Protein AF-A0A7S1WLP3-F1 (afdb_monomer_lite)

Secondary structure (DSSP, 8-state):
-TT---B-TT-PBPGGGGGGGG--PPPGGGSEE-TTS-EE-HHHHHHHHHHHHHTTSTTHHHHHHT-SSHHHHHHHHHHHHHHHTT-SS--------TTS-HHHHHHHHHHHHHHTT--EEEEE-SSGGGGHHHHHHHHHHHHHTTPPBTTTEEEEE---GGGTT-EEEEEEESSSEEEEEEE-TT-GGGGGG-SEE-

Radius of gyration: 21.66 Å; chains: 1; bounding box: 60×36×49 Å

Organism: Alexandrium catenella (NCBI:txid2925)

Structure (mmCIF, N/CA/C/O backbone):
data_AF-A0A7S1WLP3-F1
#
_entry.id   AF-A0A7S1WLP3-F1
#
loop_
_atom_site.group_PDB
_atom_site.id
_atom_site.type_symbol
_atom_site.label_atom_id
_atom_site.label_alt_id
_atom_site.label_comp_id
_atom_site.label_asym_id
_atom_site.label_entity_id
_atom_site.label_seq_id
_atom_site.pdbx_PDB_ins_code
_atom_site.Cartn_x
_atom_site.Cartn_y
_atom_site.Cartn_z
_atom_site.occupancy
_atom_site.B_iso_or_equiv
_atom_site.auth_seq_id
_atom_site.auth_comp_id
_atom_site.auth_asym_id
_atom_site.auth_atom_id
_atom_site.pdbx_PDB_model_num
ATOM 1 N N . CYS A 1 1 ? 21.720 1.099 -26.084 1.00 77.19 1 CYS A N 1
ATOM 2 C CA . CYS A 1 1 ? 21.465 0.904 -24.642 1.00 77.19 1 CYS A CA 1
ATOM 3 C C . CYS A 1 1 ? 22.816 0.932 -23.928 1.00 77.19 1 CYS A C 1
ATOM 5 O O . CYS A 1 1 ? 23.645 0.116 -24.302 1.00 77.19 1 CYS A O 1
ATOM 7 N N . PRO A 1 2 ? 23.065 1.869 -22.997 1.00 82.12 2 PRO A N 1
ATOM 8 C CA . PRO A 1 2 ? 24.359 2.018 -22.314 1.00 82.12 2 PRO A CA 1
ATOM 9 C C . PRO A 1 2 ? 24.632 0.962 -21.226 1.00 82.12 2 PRO A C 1
ATOM 11 O O . PRO A 1 2 ? 25.748 0.872 -20.737 1.00 82.12 2 PRO A O 1
ATOM 14 N N . ALA A 1 3 ? 23.623 0.172 -20.848 1.00 84.75 3 ALA A N 1
ATOM 15 C CA . ALA A 1 3 ? 23.721 -0.903 -19.859 1.00 84.75 3 ALA A CA 1
ATOM 16 C C . ALA A 1 3 ? 23.585 -2.298 -20.504 1.00 84.75 3 ALA A C 1
ATOM 18 O O . ALA A 1 3 ? 23.058 -3.222 -19.891 1.00 84.75 3 ALA A O 1
ATOM 19 N N . CYS A 1 4 ? 23.967 -2.446 -21.778 1.00 89.06 4 CYS A N 1
ATOM 20 C CA . CYS A 1 4 ? 23.778 -3.684 -22.534 1.00 89.06 4 CYS A CA 1
ATOM 21 C C . CYS A 1 4 ? 25.119 -4.246 -23.014 1.00 89.06 4 CYS A C 1
ATOM 23 O O . CYS A 1 4 ? 25.857 -3.601 -23.760 1.00 89.06 4 CYS A O 1
ATOM 25 N N . LEU A 1 5 ? 25.404 -5.482 -22.619 1.00 91.62 5 LEU A N 1
ATOM 26 C CA . LEU A 1 5 ? 26.625 -6.197 -22.958 1.00 91.62 5 LEU A CA 1
ATOM 27 C C . LEU A 1 5 ? 26.285 -7.372 -23.872 1.00 91.62 5 LEU A C 1
ATOM 29 O O . LEU A 1 5 ? 25.409 -8.171 -23.551 1.00 91.62 5 LEU A O 1
ATOM 33 N N . VAL A 1 6 ? 26.967 -7.460 -25.011 1.00 91.94 6 VAL A N 1
ATOM 34 C CA . VAL A 1 6 ? 26.864 -8.602 -25.922 1.00 91.94 6 VAL A CA 1
ATOM 35 C C . VAL A 1 6 ? 28.079 -9.495 -25.712 1.00 91.94 6 VAL A C 1
ATOM 37 O O . VAL A 1 6 ? 29.215 -9.019 -25.772 1.00 91.94 6 VAL A O 1
ATOM 40 N N . SER A 1 7 ? 27.825 -10.778 -25.473 1.00 92.94 7 SER A N 1
ATOM 41 C CA . SER A 1 7 ? 28.842 -11.791 -25.200 1.00 92.94 7 SER A CA 1
ATOM 42 C C . SER A 1 7 ? 28.611 -13.025 -26.070 1.00 92.94 7 SER A C 1
ATOM 44 O O . SER A 1 7 ? 27.474 -13.262 -26.485 1.00 92.94 7 SER A O 1
ATOM 46 N N . ASP A 1 8 ? 29.668 -13.781 -26.362 1.00 93.62 8 ASP A N 1
ATOM 47 C CA . ASP A 1 8 ? 29.553 -15.115 -26.960 1.00 93.62 8 ASP A CA 1
ATOM 48 C C . ASP A 1 8 ? 29.242 -16.198 -25.903 1.00 93.62 8 ASP A C 1
ATOM 50 O O . ASP A 1 8 ? 28.991 -15.904 -24.731 1.00 93.62 8 ASP A O 1
ATOM 54 N N . ASP A 1 9 ? 29.207 -17.458 -26.334 1.00 95.81 9 ASP A N 1
ATOM 55 C CA . ASP A 1 9 ? 28.949 -18.640 -25.506 1.00 95.81 9 ASP A CA 1
ATOM 56 C C . ASP A 1 9 ? 30.070 -18.957 -24.504 1.00 95.81 9 ASP A C 1
ATOM 58 O O . ASP A 1 9 ? 29.827 -19.635 -23.505 1.00 95.81 9 ASP A O 1
ATOM 62 N N . GLU A 1 10 ? 31.264 -18.407 -24.714 1.00 95.44 10 GLU A N 1
ATOM 63 C CA . GLU A 1 10 ? 32.404 -18.504 -23.801 1.00 95.44 10 GLU A CA 1
ATOM 64 C C . GLU A 1 10 ? 32.512 -17.300 -22.843 1.00 95.44 10 GLU A C 1
ATOM 66 O O . GLU A 1 10 ? 33.471 -17.201 -22.077 1.00 95.44 10 GLU A O 1
ATOM 71 N N . LEU A 1 11 ? 31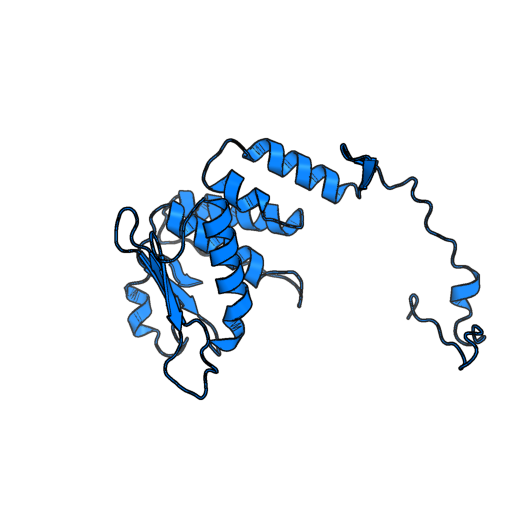.512 -16.406 -22.829 1.00 90.31 11 LEU A N 1
ATOM 72 C CA . LEU A 1 11 ? 31.466 -15.177 -22.023 1.00 90.31 11 LEU A CA 1
ATOM 73 C C . LEU A 1 11 ? 32.525 -14.121 -22.401 1.00 90.31 11 LEU A C 1
ATOM 75 O O . LEU A 1 11 ? 32.837 -13.228 -21.605 1.00 90.31 11 LEU A O 1
ATOM 79 N N . ASN A 1 12 ? 33.050 -14.149 -23.629 1.00 90.12 12 ASN A N 1
ATOM 80 C CA . ASN A 1 12 ? 33.910 -13.082 -24.135 1.00 90.12 12 ASN A CA 1
ATOM 81 C C . ASN A 1 12 ? 33.068 -11.872 -24.557 1.00 90.12 12 ASN A C 1
ATOM 83 O O . ASN A 1 12 ? 32.034 -12.008 -25.215 1.00 90.12 12 ASN A O 1
ATOM 87 N N . ILE A 1 13 ? 33.526 -10.664 -24.217 1.00 89.38 13 ILE A N 1
ATOM 88 C CA . ILE A 1 13 ? 32.823 -9.418 -24.553 1.00 89.38 13 ILE A CA 1
ATOM 89 C C . ILE A 1 13 ? 33.065 -9.069 -26.024 1.00 89.38 13 ILE A C 1
ATOM 91 O O . ILE A 1 13 ? 34.203 -8.831 -26.440 1.00 89.38 13 ILE A O 1
ATOM 95 N N . LEU A 1 14 ? 31.988 -8.960 -26.805 1.00 88.81 14 LEU A N 1
ATOM 96 C CA . LEU A 1 14 ? 32.088 -8.641 -28.226 1.00 88.81 14 LEU A CA 1
ATOM 97 C C . LEU A 1 14 ? 32.287 -7.131 -28.472 1.00 88.81 14 LEU A C 1
ATOM 99 O O . LEU A 1 14 ? 31.734 -6.295 -27.748 1.00 88.81 14 LEU A O 1
ATOM 103 N N . PRO A 1 15 ? 32.998 -6.732 -29.549 1.00 83.50 15 PRO A N 1
ATOM 104 C CA . PRO A 1 15 ? 33.273 -5.323 -29.868 1.00 83.50 15 PRO A CA 1
ATOM 105 C C . PRO A 1 15 ? 32.029 -4.455 -30.122 1.00 83.50 15 PRO A C 1
ATOM 107 O O . PRO A 1 15 ? 32.132 -3.230 -30.132 1.00 83.50 15 PRO A O 1
ATOM 110 N N . LEU A 1 16 ? 30.857 -5.074 -30.305 1.00 87.12 16 LEU A N 1
ATOM 111 C CA . LEU A 1 16 ? 29.560 -4.400 -30.440 1.00 87.12 16 LEU A CA 1
ATOM 112 C C . LEU A 1 16 ? 29.196 -3.585 -29.185 1.00 87.12 16 LEU A C 1
ATOM 114 O O . LEU A 1 16 ? 28.518 -2.563 -29.283 1.00 87.12 16 LEU A O 1
ATOM 118 N N . SER A 1 17 ? 29.703 -3.992 -28.019 1.00 84.56 17 SER A N 1
ATOM 119 C CA . SER A 1 17 ? 29.535 -3.295 -26.742 1.00 84.56 17 SER A CA 1
ATOM 120 C C . SER A 1 17 ? 30.787 -2.493 -26.363 1.00 84.56 17 SER A C 1
ATOM 122 O O . SER A 1 17 ? 31.272 -2.583 -25.242 1.00 84.56 17 SER A O 1
ATOM 124 N N . ALA A 1 18 ? 31.325 -1.679 -27.279 1.00 76.38 18 ALA A N 1
ATOM 125 C CA . ALA A 1 18 ? 32.549 -0.898 -27.039 1.00 76.38 18 ALA A CA 1
ATOM 126 C C . ALA A 1 18 ? 32.493 0.000 -25.781 1.00 76.38 18 ALA A C 1
ATOM 128 O O . ALA A 1 18 ? 33.505 0.153 -25.102 1.00 76.38 18 ALA A O 1
ATOM 129 N N . HIS A 1 19 ? 31.304 0.507 -25.427 1.00 82.00 19 HIS A N 1
ATOM 130 C CA . HIS A 1 19 ? 31.049 1.305 -24.217 1.00 82.00 19 HIS A CA 1
ATOM 131 C C . HIS A 1 19 ? 31.360 0.568 -22.902 1.00 82.00 19 HIS A C 1
ATOM 133 O O . HIS A 1 19 ? 31.621 1.202 -21.887 1.00 82.00 19 HIS A O 1
ATOM 139 N N . VAL A 1 20 ? 31.367 -0.769 -22.911 1.00 82.25 20 VAL A N 1
ATOM 140 C CA . VAL A 1 20 ? 31.648 -1.595 -21.728 1.00 82.25 20 VAL A CA 1
ATOM 141 C C . VAL A 1 20 ? 33.115 -1.512 -21.311 1.00 82.25 20 VAL A C 1
ATOM 143 O O . VAL A 1 20 ? 33.418 -1.631 -20.129 1.00 82.25 20 VAL A O 1
ATOM 146 N N . LYS A 1 21 ? 34.038 -1.269 -22.251 1.00 77.94 21 LYS A N 1
ATOM 147 C CA . LYS A 1 21 ? 35.482 -1.206 -21.956 1.00 77.94 21 LYS A CA 1
ATOM 148 C C . LYS A 1 21 ? 35.861 -0.040 -21.043 1.00 77.94 21 LYS A C 1
ATOM 150 O O . LYS A 1 21 ? 36.917 -0.074 -20.421 1.00 77.94 21 LYS A O 1
ATOM 155 N N . GLU A 1 22 ? 35.017 0.984 -20.988 1.00 82.12 22 GLU A N 1
ATOM 156 C CA . GLU A 1 22 ? 35.212 2.173 -20.159 1.00 82.12 22 GLU A CA 1
ATOM 157 C C . GLU A 1 22 ? 34.474 2.079 -18.816 1.00 82.12 22 GLU A C 1
ATOM 159 O O . GLU A 1 22 ? 34.640 2.960 -17.971 1.00 82.12 22 GLU A O 1
ATOM 164 N N . LEU A 1 23 ? 33.682 1.019 -18.591 1.00 84.00 23 LEU A N 1
ATOM 165 C CA . LEU A 1 23 ? 33.002 0.811 -17.319 1.00 84.00 23 LEU A CA 1
ATOM 166 C C . LEU A 1 23 ? 34.034 0.579 -16.223 1.00 84.00 23 LEU A C 1
ATOM 168 O O . LEU A 1 23 ? 34.863 -0.329 -16.286 1.00 84.00 23 LEU A O 1
ATOM 172 N N . ARG A 1 24 ? 33.949 1.407 -15.190 1.00 81.56 24 ARG A N 1
ATOM 173 C CA . ARG A 1 24 ? 34.680 1.219 -13.945 1.00 81.56 24 ARG A CA 1
ATOM 174 C C . ARG A 1 24 ? 33.693 0.727 -12.894 1.00 81.56 24 ARG A C 1
ATOM 176 O O . ARG A 1 24 ? 32.543 1.177 -12.913 1.00 81.56 24 ARG A O 1
ATOM 183 N N . PRO A 1 25 ? 34.104 -0.192 -12.006 1.00 81.44 25 PRO A N 1
ATOM 184 C CA . PRO A 1 25 ? 33.315 -0.507 -10.826 1.00 81.44 25 PRO A CA 1
ATOM 185 C C . PRO A 1 25 ? 32.952 0.786 -10.097 1.00 81.44 25 PRO A C 1
ATOM 187 O O . PRO A 1 25 ? 33.780 1.690 -9.998 1.00 81.44 25 PRO A O 1
ATOM 190 N N . VAL A 1 26 ? 31.707 0.887 -9.638 1.00 79.00 26 VAL A N 1
ATOM 191 C CA . VAL A 1 26 ? 31.291 2.022 -8.815 1.00 79.00 26 VAL A CA 1
ATOM 192 C C . VAL A 1 26 ? 32.042 1.918 -7.494 1.00 79.00 26 VAL A C 1
ATOM 194 O O . VAL A 1 26 ? 31.958 0.887 -6.823 1.00 79.00 26 VAL A O 1
ATOM 197 N N . ASP A 1 27 ? 32.777 2.967 -7.139 1.00 70.19 27 ASP A N 1
ATOM 198 C CA . ASP A 1 27 ? 33.401 3.064 -5.828 1.00 70.19 27 ASP A CA 1
ATOM 199 C C . ASP A 1 27 ? 32.288 3.127 -4.777 1.00 70.19 27 ASP A C 1
ATOM 201 O O . ASP A 1 27 ? 31.422 4.000 -4.811 1.00 70.19 27 ASP A O 1
ATOM 205 N N . THR A 1 28 ? 32.295 2.206 -3.816 1.00 67.31 28 THR A N 1
ATOM 206 C CA . THR A 1 28 ? 31.286 2.137 -2.744 1.00 67.31 28 THR A CA 1
ATOM 207 C C . THR A 1 28 ? 31.397 3.283 -1.734 1.00 67.31 28 THR A C 1
ATOM 209 O O . THR A 1 28 ? 30.724 3.257 -0.713 1.00 67.31 28 THR A O 1
ATOM 212 N N . HIS A 1 29 ? 32.237 4.286 -1.999 1.00 60.69 29 HIS A N 1
ATOM 213 C CA . HIS A 1 29 ? 32.463 5.442 -1.132 1.00 60.69 29 HIS A CA 1
ATOM 214 C C . HIS A 1 29 ? 31.228 6.341 -0.970 1.00 60.69 29 HIS A C 1
ATOM 216 O O . HIS A 1 29 ? 31.122 7.025 0.044 1.00 60.69 29 HIS A O 1
ATOM 222 N N . ASP A 1 30 ? 30.300 6.319 -1.933 1.00 59.38 30 ASP A N 1
ATOM 223 C CA . ASP A 1 30 ? 29.023 7.046 -1.853 1.00 59.38 30 ASP A CA 1
ATOM 224 C C . ASP A 1 30 ? 27.964 6.307 -1.007 1.00 59.38 30 ASP A C 1
ATOM 226 O O . ASP A 1 30 ? 26.864 6.824 -0.787 1.00 59.38 30 ASP A O 1
ATOM 230 N N . LEU A 1 31 ? 28.270 5.087 -0.550 1.00 68.19 31 LEU A N 1
ATOM 231 C CA . LEU A 1 31 ? 27.442 4.335 0.387 1.00 68.19 31 LEU A CA 1
ATOM 232 C C . LEU A 1 31 ? 27.875 4.686 1.811 1.00 68.19 31 LEU A C 1
ATOM 234 O O . LEU A 1 31 ? 29.060 4.687 2.138 1.00 68.19 31 LEU A O 1
ATOM 238 N N . VAL A 1 32 ? 26.901 4.990 2.658 1.00 70.06 32 VAL A N 1
ATOM 239 C CA . VAL A 1 32 ? 27.120 5.282 4.074 1.00 70.06 32 VAL A CA 1
ATOM 240 C C . VAL A 1 32 ? 27.127 3.953 4.827 1.00 70.06 32 VAL A C 1
ATOM 242 O O . VAL A 1 32 ? 26.298 3.087 4.542 1.00 70.06 32 VAL A O 1
ATOM 245 N N . GLU A 1 33 ? 28.044 3.766 5.776 1.00 68.50 33 GLU A N 1
ATOM 246 C CA . GLU A 1 33 ? 27.959 2.628 6.697 1.00 68.50 33 GLU A CA 1
ATOM 247 C C . GLU A 1 33 ? 26.689 2.777 7.544 1.00 68.50 33 GLU A C 1
ATOM 249 O O . GLU A 1 33 ? 26.539 3.740 8.298 1.00 68.50 33 GLU A O 1
ATOM 254 N N . GLY A 1 34 ? 25.745 1.852 7.367 1.00 63.59 34 GLY A N 1
ATOM 255 C CA . GLY A 1 34 ? 24.567 1.758 8.216 1.00 63.59 34 GLY A CA 1
ATOM 256 C C . GLY A 1 34 ? 24.937 1.350 9.642 1.00 63.59 34 GLY A C 1
ATOM 257 O O . GLY A 1 34 ? 26.024 0.834 9.895 1.00 63.59 34 GLY A O 1
ATOM 258 N N . ASP A 1 35 ? 24.004 1.530 10.576 1.00 66.44 35 ASP A N 1
ATOM 259 C CA . ASP A 1 35 ? 24.157 1.118 11.985 1.00 66.44 35 ASP A CA 1
ATOM 260 C C . ASP A 1 35 ? 24.438 -0.398 12.143 1.00 66.44 35 ASP A C 1
ATOM 262 O O . ASP A 1 35 ? 25.045 -0.850 13.109 1.00 66.44 35 ASP A O 1
ATOM 266 N N . ASP A 1 36 ? 24.052 -1.192 11.141 1.00 69.88 36 ASP A N 1
ATOM 267 C CA . ASP A 1 36 ? 24.291 -2.631 11.004 1.00 69.88 36 ASP A CA 1
ATOM 268 C C . ASP A 1 36 ? 25.612 -2.987 10.288 1.00 69.88 36 ASP A C 1
ATOM 270 O O . ASP A 1 36 ? 25.900 -4.164 10.063 1.00 69.88 36 ASP A O 1
ATOM 274 N N . GLY A 1 37 ? 26.421 -1.990 9.915 1.00 69.00 37 GLY A N 1
ATOM 275 C CA . GLY A 1 37 ? 27.664 -2.156 9.157 1.00 69.00 37 GLY A CA 1
ATOM 276 C C . GLY A 1 37 ? 27.457 -2.510 7.679 1.00 69.00 37 GLY A C 1
ATOM 277 O O . GLY A 1 37 ? 28.431 -2.746 6.963 1.00 69.00 37 GLY A O 1
ATOM 278 N N . ALA A 1 38 ? 26.208 -2.557 7.201 1.00 76.19 38 ALA A N 1
ATOM 279 C CA . ALA A 1 38 ? 25.903 -2.768 5.793 1.00 76.19 38 ALA A CA 1
ATOM 280 C C . ALA A 1 38 ? 25.974 -1.432 5.031 1.00 76.19 38 ALA A C 1
ATOM 282 O O . ALA A 1 38 ? 25.511 -0.407 5.539 1.00 76.19 38 ALA A O 1
ATOM 283 N N . PRO A 1 39 ? 26.526 -1.408 3.806 1.00 78.69 39 PRO A N 1
ATOM 284 C CA . PRO A 1 39 ? 26.565 -0.189 3.013 1.00 78.69 39 PRO A CA 1
ATOM 285 C C . PRO A 1 39 ? 25.146 0.182 2.560 1.00 78.69 39 PRO A C 1
ATOM 287 O O . PRO A 1 39 ? 24.488 -0.590 1.860 1.00 78.69 39 PRO A O 1
ATOM 290 N N . LYS A 1 40 ? 24.687 1.372 2.953 1.00 81.50 40 LYS A N 1
ATOM 291 C CA . LYS A 1 40 ? 23.363 1.917 2.636 1.00 81.50 40 LYS A CA 1
ATOM 292 C C . LYS A 1 40 ? 23.471 3.128 1.724 1.00 81.50 40 LYS A C 1
ATOM 294 O O . LYS A 1 40 ? 24.399 3.932 1.794 1.00 81.50 40 LYS A O 1
ATOM 299 N N . THR A 1 41 ? 22.479 3.292 0.865 1.00 86.88 41 THR A N 1
ATOM 300 C CA . THR A 1 41 ? 22.296 4.519 0.092 1.00 86.88 41 THR A CA 1
ATOM 301 C C . THR A 1 41 ? 21.776 5.641 0.993 1.00 86.88 41 THR A C 1
ATOM 303 O O . THR A 1 41 ? 21.068 5.394 1.968 1.00 86.88 41 THR A O 1
ATOM 306 N N . ALA A 1 42 ? 22.029 6.902 0.629 1.00 87.06 42 ALA A N 1
ATOM 307 C CA . ALA A 1 42 ? 21.507 8.054 1.374 1.00 87.06 42 ALA A CA 1
ATOM 308 C C . ALA A 1 42 ? 19.973 8.016 1.568 1.00 87.06 42 ALA A C 1
ATOM 310 O O . ALA A 1 42 ? 19.460 8.454 2.592 1.00 87.06 42 ALA A O 1
ATOM 311 N N . ARG A 1 43 ? 19.232 7.445 0.606 1.00 89.31 43 ARG A N 1
ATOM 312 C CA . ARG A 1 43 ? 17.770 7.291 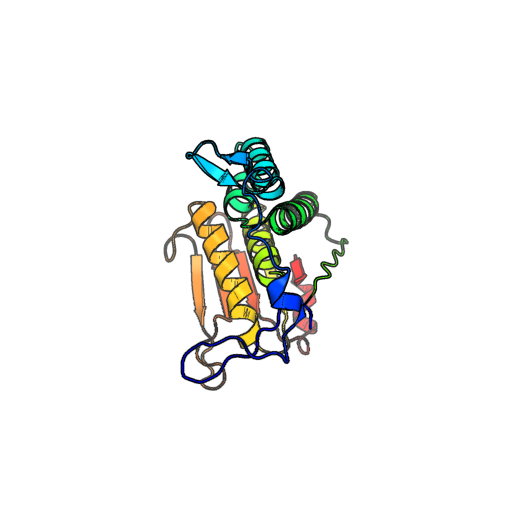0.695 1.00 89.31 43 ARG A CA 1
ATOM 313 C C . ARG A 1 43 ? 17.321 6.223 1.688 1.00 89.31 43 ARG A C 1
ATOM 315 O O . ARG A 1 43 ? 16.212 6.321 2.203 1.00 89.31 43 ARG A O 1
ATOM 322 N N . GLU A 1 44 ? 18.127 5.188 1.901 1.00 90.38 44 GLU A N 1
ATOM 323 C CA . GLU A 1 44 ? 17.849 4.156 2.905 1.00 90.38 44 GLU A CA 1
ATOM 324 C C . GLU A 1 44 ? 18.111 4.696 4.310 1.00 90.38 44 GLU A C 1
ATOM 326 O O . GLU A 1 44 ? 17.292 4.473 5.193 1.00 90.38 44 GLU A O 1
ATOM 331 N N . VAL A 1 45 ? 19.170 5.494 4.484 1.00 90.56 45 VAL A N 1
ATOM 332 C CA . VAL A 1 45 ? 19.423 6.214 5.742 1.00 90.56 45 VAL A CA 1
ATOM 333 C C . VAL A 1 45 ? 18.256 7.152 6.073 1.00 90.56 45 VAL A C 1
ATOM 335 O O . VAL A 1 45 ? 17.700 7.070 7.163 1.00 90.56 45 VAL A O 1
ATOM 338 N N . GLU A 1 46 ? 17.801 7.965 5.111 1.00 93.19 46 GLU A N 1
ATOM 339 C CA . GLU A 1 46 ? 16.640 8.854 5.305 1.00 93.19 46 GLU A CA 1
ATOM 340 C C . GLU A 1 46 ? 15.354 8.069 5.638 1.00 93.19 46 GLU A C 1
ATOM 342 O O . GLU A 1 46 ? 14.517 8.528 6.415 1.00 93.19 46 GLU A O 1
ATOM 347 N N . LEU A 1 47 ? 15.175 6.872 5.066 1.00 94.38 47 LEU A N 1
ATOM 348 C CA . LEU A 1 47 ? 14.041 6.007 5.398 1.00 94.38 47 LEU A CA 1
ATOM 349 C C . LEU A 1 47 ? 14.116 5.507 6.846 1.00 94.38 47 LEU A C 1
ATOM 351 O O . LEU A 1 47 ? 13.092 5.501 7.528 1.00 94.38 47 LEU A O 1
ATOM 355 N N . ASP A 1 48 ? 15.290 5.079 7.304 1.00 93.38 48 ASP A N 1
ATOM 356 C CA . ASP A 1 48 ? 15.481 4.581 8.667 1.00 93.38 48 ASP A CA 1
ATOM 357 C C . ASP A 1 48 ? 15.261 5.698 9.700 1.00 93.38 48 ASP A C 1
ATOM 359 O O . ASP A 1 48 ? 14.546 5.499 10.684 1.00 93.38 48 ASP A O 1
ATOM 363 N N . GLU A 1 49 ? 15.766 6.905 9.432 1.00 93.81 49 GLU A N 1
ATOM 364 C CA . GLU A 1 49 ? 15.505 8.099 10.245 1.00 93.81 49 GLU A CA 1
ATOM 365 C C . GLU A 1 49 ? 14.010 8.441 10.297 1.00 93.81 49 GLU A C 1
ATOM 367 O O . GLU A 1 49 ? 13.459 8.725 11.368 1.00 93.81 49 GLU A O 1
ATOM 372 N N . LEU A 1 50 ? 13.325 8.370 9.150 1.00 94.75 50 LEU A N 1
ATOM 373 C CA . LEU A 1 50 ? 11.888 8.611 9.075 1.00 94.75 50 LEU A CA 1
ATOM 374 C C . LEU A 1 50 ? 11.117 7.581 9.907 1.00 94.75 50 LEU A C 1
ATOM 376 O O . LEU A 1 50 ? 10.243 7.963 10.683 1.00 94.75 50 LEU A O 1
ATOM 380 N N . LYS A 1 51 ? 11.464 6.292 9.790 1.00 94.88 51 LYS A N 1
ATOM 381 C CA . LYS A 1 51 ? 10.861 5.205 10.577 1.00 94.88 51 LYS A CA 1
ATOM 382 C C . LYS A 1 51 ? 11.069 5.406 12.074 1.00 94.88 51 LYS A C 1
ATOM 384 O O . LYS A 1 51 ? 10.114 5.253 12.829 1.00 94.88 51 LYS A O 1
ATOM 389 N N . ALA A 1 52 ? 12.278 5.778 12.493 1.00 94.50 52 ALA A N 1
ATOM 390 C CA . ALA A 1 52 ? 12.587 6.057 13.892 1.00 94.50 52 ALA A CA 1
ATOM 391 C C . ALA A 1 52 ? 11.771 7.241 14.427 1.00 94.50 52 ALA A C 1
ATOM 393 O O . ALA A 1 52 ? 11.242 7.178 15.533 1.00 94.50 52 ALA A O 1
ATOM 394 N N . THR A 1 53 ? 11.598 8.286 13.616 1.00 95.25 53 THR A N 1
ATOM 395 C CA . THR A 1 53 ? 10.838 9.485 13.998 1.00 95.25 53 THR A CA 1
ATOM 396 C C . THR A 1 53 ? 9.362 9.179 14.269 1.00 95.25 53 THR A C 1
ATOM 398 O O . THR A 1 53 ? 8.772 9.760 15.178 1.00 95.25 53 THR A O 1
ATOM 401 N N . VAL A 1 54 ? 8.748 8.273 13.499 1.00 94.38 54 VAL A N 1
ATOM 402 C CA . VAL A 1 54 ? 7.311 7.956 13.622 1.00 94.38 54 VAL A CA 1
ATOM 403 C C . VAL A 1 54 ? 7.013 6.712 14.464 1.00 94.38 54 VAL A C 1
ATOM 405 O O . VAL A 1 54 ? 5.841 6.396 14.660 1.00 94.38 54 VAL A O 1
ATOM 408 N N . ALA A 1 55 ? 8.035 6.012 14.968 1.00 93.12 55 ALA A N 1
ATOM 409 C CA . ALA A 1 55 ? 7.905 4.704 15.619 1.00 93.12 55 ALA A CA 1
ATOM 410 C C . ALA A 1 55 ? 6.893 4.691 16.780 1.00 93.12 55 ALA A C 1
ATOM 412 O O . ALA A 1 55 ? 6.070 3.777 16.883 1.00 93.12 55 ALA A O 1
ATOM 413 N N . ASP A 1 56 ? 6.908 5.738 17.607 1.00 92.38 56 ASP A N 1
ATOM 414 C CA . ASP A 1 56 ? 6.051 5.843 18.794 1.00 92.38 56 ASP A CA 1
ATOM 415 C C . ASP A 1 56 ? 4.623 6.320 18.481 1.00 92.38 56 ASP A C 1
ATOM 417 O O . ASP A 1 56 ? 3.739 6.268 19.338 1.00 92.38 56 ASP A O 1
ATOM 421 N N . THR A 1 57 ? 4.361 6.784 17.256 1.00 92.56 57 THR A N 1
ATOM 422 C CA . THR A 1 57 ? 3.040 7.296 16.873 1.00 92.56 57 THR A CA 1
ATOM 423 C C . THR A 1 57 ? 2.232 6.181 16.231 1.00 92.56 57 THR A C 1
ATOM 425 O O . THR A 1 57 ? 2.524 5.758 15.122 1.00 92.56 57 THR A O 1
ATOM 428 N N . GLN A 1 58 ? 1.190 5.691 16.895 1.00 90.19 58 GLN A N 1
ATOM 429 C CA . GLN A 1 58 ? 0.339 4.625 16.355 1.00 90.19 58 GLN A CA 1
ATOM 430 C C . GLN A 1 58 ? -0.946 5.193 15.731 1.00 90.19 58 GLN A C 1
ATOM 432 O O . GLN A 1 58 ? -1.481 6.172 16.254 1.00 90.19 58 GLN A O 1
ATOM 437 N N . PRO A 1 59 ? -1.466 4.605 14.634 1.00 91.31 59 PRO A N 1
ATOM 438 C CA . PRO A 1 59 ? -0.994 3.399 13.931 1.00 91.31 59 PRO A CA 1
ATOM 439 C C . PRO A 1 59 ? 0.125 3.644 12.894 1.00 91.31 59 PRO A C 1
ATOM 441 O O . PRO A 1 59 ? 0.642 2.693 12.308 1.00 91.31 59 PRO A O 1
ATOM 444 N N . ILE A 1 60 ? 0.491 4.905 12.630 1.00 94.06 60 ILE A N 1
ATOM 445 C CA . ILE A 1 60 ? 1.385 5.274 11.519 1.00 94.06 60 ILE A CA 1
ATOM 446 C C . ILE A 1 60 ? 2.780 4.639 11.625 1.00 94.06 60 ILE A C 1
ATOM 448 O O . ILE A 1 60 ? 3.302 4.166 10.621 1.00 94.06 60 ILE A O 1
ATOM 452 N N . GLY A 1 61 ? 3.346 4.540 12.826 1.00 94.31 61 GLY A N 1
ATOM 453 C CA . GLY A 1 61 ? 4.652 3.947 13.101 1.00 94.31 61 GLY A CA 1
ATOM 454 C C . GLY A 1 61 ? 4.716 2.476 12.715 1.00 94.31 61 GLY A C 1
ATOM 455 O O . GLY A 1 61 ? 5.600 2.075 11.955 1.00 94.31 61 GLY A O 1
ATOM 456 N N . SER A 1 62 ? 3.726 1.684 13.141 1.00 95.44 62 SER A N 1
ATOM 457 C CA . SER A 1 62 ? 3.622 0.276 12.747 1.00 95.44 62 SER A CA 1
ATOM 458 C C . SER A 1 62 ? 3.499 0.119 11.234 1.00 95.44 62 SER A C 1
ATOM 460 O O . SER A 1 62 ? 4.210 -0.687 10.638 1.00 95.44 62 SER A O 1
ATOM 462 N N . ILE A 1 63 ? 2.667 0.927 10.577 1.00 95.69 63 ILE A N 1
ATOM 463 C CA . ILE A 1 63 ? 2.446 0.816 9.131 1.00 95.69 63 ILE A CA 1
ATOM 464 C C . ILE A 1 63 ? 3.679 1.265 8.322 1.00 95.69 63 ILE A C 1
ATOM 466 O O . ILE A 1 63 ? 4.082 0.587 7.374 1.00 95.69 63 ILE A O 1
ATOM 470 N N . VAL A 1 64 ? 4.317 2.379 8.696 1.00 95.81 64 VAL A N 1
ATOM 471 C CA . VAL A 1 64 ? 5.509 2.915 8.014 1.00 95.81 64 VAL A CA 1
ATOM 472 C C . VAL A 1 64 ? 6.725 2.008 8.212 1.00 95.81 64 VAL A C 1
ATOM 474 O O . VAL A 1 64 ? 7.560 1.911 7.310 1.00 95.81 64 VAL A O 1
ATOM 477 N N . SER A 1 65 ? 6.804 1.265 9.321 1.00 95.06 65 SER A N 1
ATOM 478 C CA . SER A 1 65 ? 7.882 0.291 9.546 1.00 95.06 65 SER A CA 1
ATOM 479 C C . SER A 1 65 ? 7.983 -0.762 8.425 1.00 95.06 65 SER A C 1
ATOM 481 O O . SER A 1 65 ? 9.092 -1.159 8.050 1.00 95.06 65 SER A O 1
ATOM 483 N N . VAL A 1 66 ? 6.848 -1.127 7.810 1.00 95.56 66 VAL A N 1
ATOM 484 C CA . VAL A 1 66 ? 6.738 -2.111 6.715 1.00 95.56 66 VAL A CA 1
ATOM 485 C C . VAL A 1 66 ? 7.199 -1.546 5.365 1.00 95.56 66 VAL A C 1
ATOM 487 O O . VAL A 1 66 ? 7.513 -2.306 4.443 1.00 95.56 66 VAL A O 1
ATOM 490 N N . ALA A 1 67 ? 7.263 -0.219 5.213 1.00 95.06 67 ALA A N 1
ATOM 491 C CA . ALA A 1 67 ? 7.659 0.409 3.958 1.00 95.06 67 ALA A CA 1
ATOM 492 C C . ALA A 1 67 ? 9.109 0.056 3.585 1.00 95.06 67 ALA A C 1
ATOM 494 O O . ALA A 1 67 ? 10.019 0.087 4.417 1.00 95.06 67 ALA A O 1
ATOM 495 N N . ARG A 1 68 ? 9.334 -0.273 2.307 1.00 93.06 68 ARG A N 1
ATOM 496 C CA . ARG A 1 68 ? 10.657 -0.664 1.786 1.00 93.06 68 ARG A CA 1
ATOM 497 C C . ARG A 1 68 ? 11.452 0.493 1.208 1.00 93.06 68 ARG A C 1
ATOM 499 O O . ARG A 1 68 ? 12.667 0.404 1.115 1.00 93.06 68 ARG A O 1
ATOM 506 N N . THR A 1 69 ? 10.774 1.543 0.763 1.00 93.88 69 THR A N 1
ATOM 507 C CA . THR A 1 69 ? 11.415 2.715 0.165 1.00 93.88 69 THR A CA 1
ATOM 508 C C . THR A 1 69 ? 10.897 3.983 0.816 1.00 93.88 69 THR A C 1
ATOM 510 O O . THR A 1 69 ? 9.755 4.042 1.277 1.00 93.88 69 THR A O 1
ATOM 513 N N . LEU A 1 70 ? 11.731 5.018 0.793 1.00 94.62 70 LEU A N 1
ATOM 514 C CA . LEU A 1 70 ? 11.375 6.355 1.252 1.00 94.62 70 LEU A CA 1
ATOM 515 C C . LEU A 1 70 ? 10.115 6.896 0.560 1.00 94.62 70 LEU A C 1
ATOM 517 O O . LEU A 1 70 ? 9.229 7.429 1.221 1.00 94.62 70 LEU A O 1
ATOM 521 N N . ASP A 1 71 ? 9.999 6.708 -0.757 1.00 94.56 71 ASP A N 1
ATOM 522 C CA . ASP A 1 71 ? 8.834 7.159 -1.528 1.00 94.56 71 ASP A CA 1
ATOM 523 C C . ASP A 1 71 ? 7.549 6.444 -1.083 1.00 94.56 71 ASP A C 1
ATOM 525 O O . ASP A 1 71 ? 6.494 7.070 -0.974 1.00 94.56 71 ASP A O 1
ATOM 529 N N . GLN A 1 72 ? 7.630 5.139 -0.790 1.00 95.31 72 GLN A N 1
ATOM 530 C CA . GLN A 1 72 ? 6.495 4.385 -0.261 1.00 95.31 72 GLN A CA 1
ATOM 531 C C . GLN A 1 72 ? 6.108 4.888 1.132 1.00 95.31 72 GLN A C 1
ATOM 533 O O . GLN A 1 72 ? 4.925 5.106 1.372 1.00 95.31 72 GLN A O 1
ATOM 538 N N . ALA A 1 73 ? 7.084 5.093 2.023 1.00 96.00 73 ALA A N 1
ATOM 539 C CA . ALA A 1 73 ? 6.843 5.606 3.370 1.00 96.00 73 ALA A CA 1
ATOM 540 C C . ALA A 1 73 ? 6.146 6.972 3.325 1.00 96.00 73 ALA A C 1
ATOM 542 O O . ALA A 1 73 ? 5.079 7.129 3.910 1.00 96.00 73 ALA A O 1
ATOM 543 N N . LYS A 1 74 ? 6.677 7.918 2.541 1.00 95.44 74 LYS A N 1
ATOM 544 C CA . LYS A 1 74 ? 6.088 9.255 2.362 1.00 95.44 74 LYS A CA 1
ATOM 545 C C . LYS A 1 74 ? 4.666 9.186 1.797 1.00 95.44 74 LYS A C 1
ATOM 547 O O . LYS A 1 74 ? 3.774 9.845 2.322 1.00 95.44 74 LYS A O 1
ATOM 552 N N . ALA A 1 75 ? 4.431 8.359 0.775 1.00 96.25 75 ALA A N 1
ATOM 553 C CA . ALA A 1 75 ? 3.097 8.191 0.196 1.00 96.25 75 ALA A CA 1
ATOM 554 C C . ALA A 1 75 ? 2.091 7.613 1.204 1.00 96.25 75 ALA A C 1
ATOM 556 O O . ALA A 1 75 ? 0.968 8.101 1.304 1.00 96.25 75 ALA A O 1
ATOM 557 N N . VAL A 1 76 ? 2.498 6.590 1.960 1.00 96.25 76 VAL A N 1
ATOM 558 C CA . VAL A 1 76 ? 1.668 5.986 3.008 1.00 96.25 76 VAL A CA 1
ATOM 559 C C . VAL A 1 76 ? 1.361 7.004 4.100 1.00 96.25 76 VAL A C 1
ATOM 561 O O . VAL A 1 76 ? 0.196 7.141 4.448 1.00 96.25 76 VAL A O 1
ATOM 564 N N . MET A 1 77 ? 2.348 7.767 4.579 1.00 95.19 77 MET A N 1
ATOM 565 C CA . MET A 1 77 ? 2.121 8.826 5.568 1.00 95.19 77 MET A CA 1
ATOM 566 C C . MET A 1 77 ? 1.078 9.835 5.084 1.00 95.19 77 MET A C 1
ATOM 568 O O . MET A 1 77 ? 0.108 10.073 5.789 1.00 95.19 77 MET A O 1
ATOM 572 N N . SER A 1 78 ? 1.192 10.326 3.843 1.00 95.31 78 SER A N 1
ATOM 573 C CA . SER A 1 78 ? 0.200 11.257 3.286 1.00 95.31 78 SER A CA 1
ATOM 574 C C . SER A 1 78 ? -1.217 10.676 3.249 1.00 95.31 78 SER A C 1
ATOM 576 O O . SER A 1 78 ? -2.177 11.395 3.514 1.00 95.31 78 SER A O 1
ATOM 578 N N . PHE A 1 79 ? -1.371 9.388 2.922 1.00 95.25 79 PHE A N 1
ATOM 579 C CA . PHE A 1 79 ? -2.681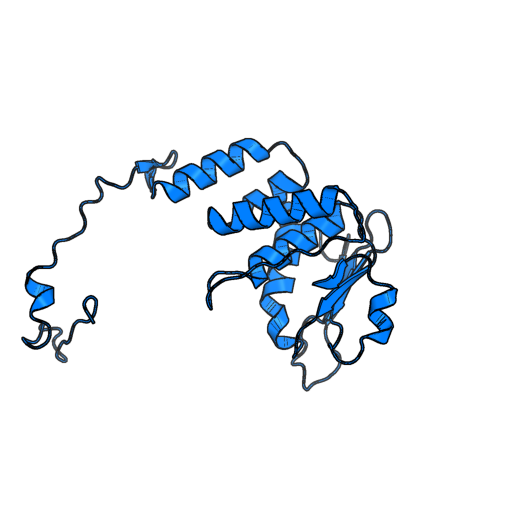 8.736 2.988 1.00 95.25 79 PHE A CA 1
ATOM 580 C C . PHE A 1 79 ? -3.187 8.611 4.421 1.00 95.25 79 PHE A C 1
ATOM 582 O O . PHE A 1 79 ? -4.362 8.861 4.671 1.00 95.25 79 PHE A O 1
ATOM 589 N N . VAL A 1 80 ? -2.319 8.214 5.351 1.00 94.44 80 VAL A N 1
ATOM 590 C CA . VAL A 1 80 ? -2.675 8.046 6.761 1.00 94.44 80 VAL A CA 1
ATOM 591 C C . VAL A 1 80 ? -3.101 9.372 7.385 1.00 94.44 80 VAL A C 1
ATOM 593 O O . VAL A 1 80 ? -4.108 9.400 8.088 1.00 94.44 80 VAL A O 1
ATOM 596 N N . ASP A 1 81 ? -2.410 10.463 7.067 1.00 93.12 81 ASP A N 1
ATOM 597 C CA . ASP A 1 81 ? -2.767 11.804 7.526 1.00 93.12 81 ASP A CA 1
ATOM 598 C C . ASP A 1 81 ? -4.179 12.178 7.051 1.00 93.12 81 ASP A C 1
ATOM 600 O O . ASP A 1 81 ? -5.036 12.506 7.870 1.00 93.12 81 ASP A O 1
ATOM 604 N N . ALA A 1 82 ? -4.479 12.001 5.761 1.00 93.25 82 ALA A N 1
ATOM 605 C CA . ALA A 1 82 ? -5.813 12.263 5.214 1.00 93.25 82 ALA A CA 1
ATOM 606 C C . ALA A 1 82 ? -6.908 11.359 5.812 1.00 93.25 82 ALA A C 1
ATOM 608 O O . ALA A 1 82 ? -8.016 11.809 6.098 1.00 93.25 82 ALA A O 1
ATOM 609 N N . ILE A 1 83 ? -6.603 10.079 6.043 1.00 93.62 83 ILE A N 1
ATOM 610 C CA . ILE A 1 83 ? -7.507 9.130 6.713 1.00 93.62 83 ILE A CA 1
ATOM 611 C C . ILE A 1 83 ? -7.785 9.583 8.155 1.00 93.62 83 ILE A C 1
ATOM 613 O O . ILE A 1 83 ? -8.912 9.473 8.641 1.00 93.62 83 ILE A O 1
ATOM 617 N N . SER A 1 84 ? -6.774 10.111 8.848 1.00 91.62 84 SER A N 1
ATOM 618 C CA . SER A 1 84 ? -6.895 10.552 10.239 1.00 91.62 84 SER A CA 1
ATOM 619 C C . SER A 1 84 ? -7.809 11.771 10.404 1.00 91.62 84 SER A C 1
ATOM 621 O O . SER A 1 84 ? -8.471 11.900 11.435 1.00 91.62 84 SER A O 1
ATOM 623 N N . GLU A 1 85 ? -7.920 12.616 9.372 1.00 89.12 85 GLU A N 1
ATOM 624 C CA . GLU A 1 85 ? -8.818 13.778 9.352 1.00 89.12 85 GLU A CA 1
ATOM 625 C C . GLU A 1 85 ? -10.306 13.382 9.322 1.00 89.12 85 GLU A C 1
ATOM 627 O O . GLU A 1 85 ? -11.164 14.197 9.664 1.00 89.12 85 GLU A O 1
ATOM 632 N N . LYS A 1 86 ? -10.632 12.138 8.930 1.00 80.75 86 LYS A N 1
ATOM 633 C CA . LYS A 1 86 ? -12.007 11.615 8.797 1.00 80.75 86 LYS A CA 1
ATOM 634 C C . LYS A 1 86 ? -12.935 12.491 7.945 1.00 80.75 86 LYS A C 1
ATOM 636 O O . LYS A 1 86 ? -14.153 12.506 8.136 1.00 80.75 86 LYS A O 1
ATOM 641 N N . SER A 1 87 ? -12.372 13.206 6.973 1.00 82.94 87 SER A N 1
ATOM 642 C CA . SER A 1 87 ? -13.144 13.976 6.002 1.00 82.94 87 SER A CA 1
ATOM 643 C C . SER A 1 87 ? -13.702 13.055 4.915 1.00 82.94 87 SER A C 1
ATOM 645 O O . SER A 1 87 ? -12.952 12.427 4.174 1.00 82.94 87 SER A O 1
ATOM 647 N N . LEU A 1 88 ? -15.030 12.991 4.787 1.00 71.69 88 LEU A N 1
ATOM 648 C CA . LEU A 1 88 ? -15.707 12.164 3.772 1.00 71.69 88 LEU A CA 1
ATOM 649 C C . LEU A 1 88 ? -15.640 12.757 2.350 1.00 71.69 88 LEU A C 1
ATOM 651 O O . LEU A 1 88 ? -15.994 12.086 1.387 1.00 71.69 88 LEU A O 1
ATOM 655 N N . ASN A 1 89 ? -15.180 14.005 2.206 1.00 82.31 89 ASN A N 1
ATOM 656 C CA . ASN A 1 89 ? -15.124 14.731 0.933 1.00 82.31 89 ASN A CA 1
ATOM 657 C C . ASN A 1 89 ? -13.678 15.041 0.524 1.00 82.31 89 ASN A C 1
ATOM 659 O O . ASN A 1 89 ? -13.339 16.186 0.220 1.00 82.31 89 ASN A O 1
ATOM 663 N N . GLN A 1 90 ? -12.814 14.029 0.531 1.00 88.62 90 GLN A N 1
ATOM 664 C CA . GLN A 1 90 ? -11.421 14.166 0.117 1.00 88.62 90 GLN A CA 1
ATOM 665 C C . GLN A 1 90 ? -11.081 13.145 -0.967 1.00 88.62 90 GLN A C 1
ATOM 667 O O . GLN A 1 90 ? -11.507 11.995 -0.928 1.00 88.62 90 GLN A O 1
ATOM 672 N N . THR A 1 91 ? -10.313 13.572 -1.968 1.00 91.94 91 THR A N 1
ATOM 673 C CA . THR A 1 91 ? -9.829 12.699 -3.040 1.00 91.94 91 THR A CA 1
ATOM 674 C C . THR A 1 91 ? -8.320 12.800 -3.112 1.00 91.94 91 THR A C 1
ATOM 676 O O . THR A 1 91 ? -7.766 13.891 -3.242 1.00 91.94 91 THR A O 1
ATOM 679 N N . MET A 1 92 ? -7.658 11.651 -3.055 1.00 92.62 92 MET A N 1
ATOM 680 C CA . MET A 1 92 ? -6.214 11.544 -3.202 1.00 92.62 92 MET A CA 1
ATOM 681 C C . MET A 1 92 ? -5.882 10.739 -4.450 1.00 92.62 92 MET A C 1
ATOM 683 O O . MET A 1 92 ? -6.485 9.701 -4.710 1.00 92.62 92 MET A O 1
ATOM 687 N N . ALA A 1 93 ? -4.901 11.206 -5.216 1.00 94.44 93 ALA A N 1
ATOM 688 C CA . ALA A 1 93 ? -4.448 10.536 -6.426 1.00 94.44 93 ALA A CA 1
ATOM 689 C C . ALA A 1 93 ? -2.965 10.179 -6.302 1.00 94.44 93 ALA A C 1
ATOM 691 O O . ALA A 1 93 ? -2.112 11.061 -6.232 1.00 94.44 93 ALA A O 1
ATOM 692 N N . LEU A 1 94 ? -2.652 8.879 -6.317 1.00 94.12 94 LEU A N 1
ATOM 693 C CA . LEU A 1 94 ? -1.276 8.385 -6.364 1.00 94.12 94 LEU A CA 1
ATOM 694 C C . LEU A 1 94 ? -0.909 7.960 -7.787 1.00 94.12 94 LEU A C 1
ATOM 696 O O . LEU A 1 94 ? -1.352 6.923 -8.291 1.00 94.12 94 LEU A O 1
ATOM 700 N N . THR A 1 95 ? -0.050 8.750 -8.425 1.00 93.38 95 THR A N 1
ATOM 701 C CA . THR A 1 95 ? 0.489 8.458 -9.756 1.00 93.38 95 THR A CA 1
ATOM 702 C C . THR A 1 95 ? 1.894 7.880 -9.656 1.00 93.38 95 THR A C 1
ATOM 704 O O . THR A 1 95 ? 2.774 8.484 -9.050 1.00 93.38 95 THR A O 1
ATOM 707 N N . ALA A 1 96 ? 2.128 6.732 -10.288 1.00 92.12 96 ALA A N 1
ATOM 708 C CA . ALA A 1 96 ? 3.444 6.109 -10.344 1.00 92.12 96 ALA A CA 1
ATOM 709 C C . ALA A 1 96 ? 3.614 5.294 -11.633 1.00 92.12 96 ALA A C 1
ATOM 711 O O . ALA A 1 96 ? 2.637 4.827 -12.223 1.00 92.12 96 ALA A O 1
ATOM 712 N N . GLY A 1 97 ? 4.865 5.091 -12.053 1.00 92.44 97 GLY A N 1
ATOM 713 C CA . GLY A 1 97 ? 5.194 4.188 -13.157 1.00 92.44 97 GLY A CA 1
ATOM 714 C C . GLY A 1 97 ? 4.881 2.719 -12.836 1.00 92.44 97 GLY A C 1
ATOM 715 O O . GLY A 1 97 ? 4.713 2.332 -11.676 1.00 92.44 97 GLY A O 1
ATOM 716 N N . ARG A 1 98 ? 4.834 1.873 -13.873 1.00 90.06 98 ARG A N 1
ATOM 717 C CA . ARG A 1 98 ? 4.629 0.421 -13.715 1.00 90.06 98 ARG A CA 1
ATOM 718 C C . ARG A 1 98 ? 5.699 -0.176 -12.790 1.00 90.06 98 ARG A C 1
ATOM 720 O O . ARG A 1 98 ? 6.871 0.169 -12.901 1.00 90.06 98 ARG A O 1
ATOM 727 N N . GLY A 1 99 ? 5.285 -1.062 -11.882 1.00 88.19 99 GLY A N 1
ATOM 728 C CA . GLY A 1 99 ? 6.194 -1.781 -10.977 1.00 88.19 99 GLY A CA 1
ATOM 729 C C . GLY A 1 99 ? 6.759 -0.965 -9.807 1.00 88.19 99 GLY A C 1
ATOM 730 O O . GLY A 1 99 ? 7.614 -1.464 -9.089 1.00 88.19 99 GLY A O 1
ATOM 731 N N . ARG A 1 100 ? 6.291 0.270 -9.571 1.00 91.75 100 ARG A N 1
ATOM 732 C CA . ARG A 1 100 ? 6.797 1.144 -8.491 1.00 91.75 100 ARG A CA 1
ATOM 733 C C . ARG A 1 100 ? 6.139 0.933 -7.116 1.00 91.75 100 ARG A C 1
ATOM 735 O O . ARG A 1 100 ? 6.404 1.703 -6.205 1.00 91.75 100 ARG A O 1
ATOM 742 N N . GLY A 1 101 ? 5.283 -0.080 -6.955 1.00 91.88 101 GLY A N 1
ATOM 743 C CA . GLY A 1 101 ? 4.702 -0.434 -5.649 1.00 91.88 101 GLY A CA 1
ATOM 744 C C . GLY A 1 101 ? 3.421 0.313 -5.247 1.00 91.88 101 GLY A C 1
ATOM 745 O O . GLY A 1 101 ? 3.093 0.346 -4.066 1.00 91.88 101 GLY A O 1
ATOM 746 N N . LYS A 1 102 ? 2.658 0.875 -6.199 1.00 94.81 102 LYS A N 1
ATOM 747 C CA . LYS A 1 102 ? 1.388 1.582 -5.916 1.00 94.81 102 LYS A CA 1
ATOM 748 C C . LYS A 1 102 ? 0.401 0.737 -5.097 1.00 94.81 102 LYS A C 1
ATOM 750 O O . LYS A 1 102 ? -0.090 1.195 -4.074 1.00 94.81 102 LYS A O 1
ATOM 755 N N . SER A 1 103 ? 0.146 -0.502 -5.522 1.00 95.00 103 SER A N 1
ATOM 756 C CA . SER A 1 103 ? -0.776 -1.419 -4.834 1.00 95.00 103 SER A CA 1
ATOM 757 C C . SER A 1 103 ? -0.333 -1.737 -3.405 1.00 95.00 103 SER A C 1
ATOM 759 O O . SER A 1 103 ? -1.166 -1.842 -2.515 1.00 95.00 103 SER A O 1
ATOM 761 N N . ALA A 1 104 ? 0.980 -1.828 -3.178 1.00 95.88 104 ALA A N 1
ATOM 762 C CA . ALA A 1 104 ? 1.546 -2.068 -1.858 1.00 95.88 104 ALA A CA 1
ATOM 763 C C . ALA A 1 104 ? 1.333 -0.872 -0.914 1.00 95.88 104 ALA A C 1
ATOM 765 O O . ALA A 1 104 ? 0.940 -1.055 0.232 1.00 95.88 104 ALA A O 1
ATOM 766 N N . ALA A 1 105 ? 1.556 0.355 -1.399 1.00 96.38 105 ALA A N 1
ATOM 767 C CA . ALA A 1 105 ? 1.286 1.570 -0.626 1.00 96.38 105 ALA A CA 1
ATOM 768 C C . ALA A 1 105 ? -0.208 1.713 -0.282 1.00 96.38 105 ALA A C 1
ATOM 770 O O . ALA A 1 105 ? -0.548 2.016 0.858 1.00 96.38 105 ALA A O 1
ATOM 771 N N . LEU A 1 106 ? -1.095 1.436 -1.245 1.00 96.19 106 LEU A N 1
ATOM 772 C CA . LEU A 1 106 ? -2.544 1.464 -1.025 1.00 96.19 106 LEU A CA 1
ATOM 773 C C . LEU A 1 106 ? -2.999 0.398 -0.018 1.00 96.19 106 LEU A C 1
ATOM 775 O O . LEU A 1 106 ? -3.815 0.699 0.845 1.00 96.19 106 LEU A O 1
ATOM 779 N N . GLY A 1 107 ? -2.445 -0.817 -0.075 1.00 97.00 107 GLY A N 1
ATOM 780 C CA . GLY A 1 107 ? -2.755 -1.872 0.896 1.00 97.00 107 GLY A CA 1
ATOM 781 C C . GLY A 1 107 ? -2.396 -1.480 2.334 1.00 97.00 107 GLY A C 1
ATOM 782 O O . GLY A 1 107 ? -3.216 -1.628 3.238 1.00 97.00 107 GLY A O 1
ATOM 783 N N . LEU A 1 108 ? -1.213 -0.888 2.535 1.00 97.31 108 LEU A N 1
ATOM 784 C CA . LEU A 1 108 ? -0.793 -0.359 3.840 1.00 97.31 108 LEU A CA 1
ATOM 785 C C . LEU A 1 108 ? -1.700 0.784 4.326 1.00 97.31 108 LEU A C 1
ATOM 787 O O . LEU A 1 108 ? -2.055 0.835 5.504 1.00 97.31 108 LEU A O 1
ATOM 791 N N . ALA A 1 109 ? -2.115 1.677 3.424 1.00 96.56 109 ALA A N 1
ATOM 792 C CA . ALA A 1 109 ? -3.048 2.752 3.752 1.00 96.56 109 ALA A CA 1
ATOM 793 C C . ALA A 1 109 ? -4.427 2.215 4.182 1.00 96.56 109 ALA A C 1
ATOM 795 O O . ALA A 1 109 ? -4.986 2.691 5.167 1.00 96.56 109 ALA A O 1
ATOM 796 N N . ILE A 1 110 ? -4.948 1.183 3.506 1.00 96.88 110 ILE A N 1
ATOM 797 C CA . ILE A 1 110 ? -6.212 0.526 3.878 1.00 96.88 110 ILE A CA 1
ATOM 798 C C . ILE A 1 110 ? -6.111 -0.127 5.263 1.00 96.88 110 ILE A C 1
ATOM 800 O O . ILE A 1 110 ? -7.033 0.008 6.067 1.00 96.88 110 ILE A O 1
ATOM 804 N N . ALA A 1 111 ? -4.994 -0.790 5.580 1.00 96.69 111 ALA A N 1
ATOM 805 C CA . ALA A 1 111 ? -4.781 -1.348 6.918 1.00 96.69 111 ALA A CA 1
ATOM 806 C C . ALA A 1 111 ? -4.815 -0.256 8.004 1.00 96.69 111 ALA A C 1
ATOM 808 O O . ALA A 1 111 ? -5.433 -0.440 9.052 1.00 96.69 111 ALA A O 1
ATOM 809 N N . SER A 1 112 ? -4.228 0.912 7.724 1.00 95.50 112 SER A N 1
ATOM 810 C CA . SER A 1 112 ? -4.325 2.074 8.612 1.00 95.50 112 SER A CA 1
ATOM 811 C C . SER A 1 112 ? -5.764 2.588 8.743 1.00 95.50 112 SER A C 1
ATOM 813 O O . SER A 1 112 ? -6.219 2.850 9.853 1.00 95.50 112 SER A O 1
ATOM 815 N N . ALA A 1 113 ? -6.535 2.660 7.651 1.00 95.19 113 ALA A N 1
ATOM 816 C CA . ALA A 1 113 ? -7.948 3.053 7.704 1.00 95.19 113 ALA A CA 1
ATOM 817 C C . ALA A 1 113 ? -8.778 2.142 8.622 1.00 95.19 113 ALA A C 1
ATOM 819 O O . ALA A 1 113 ? -9.586 2.632 9.414 1.00 95.19 113 ALA A O 1
ATOM 820 N N . ILE A 1 114 ? -8.525 0.830 8.595 1.00 95.38 114 ILE A N 1
ATOM 821 C CA . ILE A 1 114 ? -9.129 -0.107 9.551 1.00 95.38 114 ILE A CA 1
ATOM 822 C C . ILE A 1 114 ? -8.738 0.252 10.991 1.00 95.38 114 ILE A C 1
ATOM 824 O O . ILE A 1 114 ? -9.614 0.316 11.853 1.00 95.38 114 ILE A O 1
ATOM 828 N N . ALA A 1 115 ? -7.469 0.570 11.258 1.00 94.00 115 ALA A N 1
ATOM 829 C CA . ALA A 1 115 ? -7.016 0.990 12.587 1.00 94.00 115 ALA A CA 1
ATOM 830 C C . ALA A 1 115 ? -7.646 2.317 13.065 1.00 94.00 115 ALA A C 1
ATOM 832 O O . ALA A 1 115 ? -7.921 2.466 14.255 1.00 94.00 115 ALA A O 1
ATOM 833 N N . TYR A 1 116 ? -7.941 3.256 12.157 1.00 92.88 116 TYR A N 1
ATOM 834 C CA . TYR A 1 116 ? -8.682 4.494 12.456 1.00 92.88 116 TYR A CA 1
ATOM 835 C C . TYR A 1 116 ? -10.202 4.295 12.605 1.00 92.88 116 TYR A C 1
ATOM 837 O O . TYR A 1 116 ? -10.923 5.238 12.963 1.00 92.88 116 TYR A O 1
ATOM 845 N N . GLY A 1 117 ? -10.691 3.074 12.377 1.00 92.62 117 GLY A N 1
ATOM 846 C CA . GLY A 1 117 ? -12.073 2.673 12.621 1.00 92.62 117 GLY A CA 1
ATOM 847 C C . GLY A 1 117 ? -13.019 2.874 11.440 1.00 92.62 117 GLY A C 1
ATOM 848 O O . GLY A 1 117 ? -14.212 3.047 11.667 1.00 92.62 117 GLY A O 1
ATOM 849 N N . TYR A 1 118 ? -12.515 2.876 10.203 1.00 93.38 118 TYR A N 1
ATOM 850 C CA . TYR A 1 118 ? -13.378 2.835 9.019 1.00 93.38 118 TYR A CA 1
ATOM 851 C C . TYR A 1 118 ? -14.069 1.469 8.923 1.00 93.38 118 TYR A C 1
ATOM 853 O O . TYR A 1 118 ? -13.415 0.428 9.005 1.00 93.38 118 TYR A O 1
ATOM 861 N N . SER A 1 119 ? -15.388 1.466 8.753 1.00 92.94 119 SER A N 1
ATOM 862 C CA . SER A 1 119 ? -16.219 0.262 8.719 1.00 92.94 119 SER A CA 1
ATOM 863 C C . SER A 1 119 ? -16.283 -0.357 7.332 1.00 92.94 119 SER A C 1
ATOM 865 O O . SER A 1 119 ? -15.986 -1.537 7.173 1.00 92.94 119 SER A O 1
ATOM 867 N N . ASN A 1 120 ? -16.664 0.422 6.320 1.00 93.56 120 ASN A N 1
ATOM 868 C CA . ASN A 1 120 ? -16.925 -0.090 4.976 1.00 93.56 120 ASN A CA 1
ATOM 869 C C . ASN A 1 120 ? -15.907 0.475 3.990 1.00 93.56 120 ASN A C 1
ATOM 871 O O . ASN A 1 120 ? -16.069 1.590 3.490 1.00 93.56 120 ASN A O 1
ATOM 875 N N . ILE A 1 121 ? -14.868 -0.309 3.706 1.00 95.62 121 ILE A N 1
ATOM 876 C CA . ILE A 1 121 ? -13.827 0.045 2.741 1.00 95.62 121 ILE A CA 1
ATOM 877 C C . ILE A 1 121 ? -14.024 -0.788 1.481 1.00 95.62 121 ILE A C 1
ATOM 879 O O . ILE A 1 121 ? -13.968 -2.019 1.523 1.00 95.62 121 ILE A O 1
ATOM 883 N N . PHE A 1 122 ? -14.238 -0.130 0.347 1.00 95.75 122 PHE A N 1
ATOM 884 C CA . PHE A 1 122 ? -14.378 -0.808 -0.937 1.00 95.75 122 PHE A CA 1
ATOM 885 C C . PHE A 1 122 ? -13.136 -0.602 -1.781 1.00 95.75 122 PHE A C 1
ATOM 887 O O . PHE A 1 122 ? -12.601 0.499 -1.869 1.00 95.75 122 PHE A O 1
ATOM 894 N N . VAL A 1 123 ? -12.688 -1.685 -2.401 1.00 95.44 123 VAL A N 1
ATOM 895 C CA . VAL A 1 123 ? -11.551 -1.692 -3.311 1.00 95.44 123 VAL A CA 1
ATOM 896 C C . VAL A 1 123 ? -12.068 -2.064 -4.685 1.00 95.44 123 VAL A C 1
ATOM 898 O O . VAL A 1 123 ? -12.765 -3.068 -4.838 1.00 95.44 123 VAL A O 1
ATOM 901 N N . THR A 1 124 ? -11.736 -1.275 -5.696 1.00 94.06 124 THR A N 1
ATOM 902 C CA . THR A 1 124 ? -12.188 -1.527 -7.058 1.00 94.06 124 THR A CA 1
ATOM 903 C C . THR A 1 124 ? -11.039 -1.848 -8.002 1.00 94.06 124 THR A C 1
ATOM 905 O O . THR A 1 124 ? -9.929 -1.326 -7.916 1.00 94.06 124 THR A O 1
ATOM 908 N N . ALA A 1 125 ? -11.307 -2.766 -8.924 1.00 92.44 125 ALA A N 1
ATOM 909 C CA . ALA A 1 125 ? -10.380 -3.167 -9.968 1.00 92.44 125 ALA A CA 1
ATOM 910 C C . ALA A 1 125 ? -11.140 -3.793 -11.146 1.00 92.44 125 ALA A C 1
ATOM 912 O O . ALA A 1 125 ? -12.201 -4.390 -10.943 1.00 92.44 125 ALA A O 1
ATOM 913 N N . PRO A 1 126 ? -10.582 -3.748 -12.371 1.00 90.06 126 PRO A N 1
ATOM 914 C CA . PRO A 1 126 ? -11.185 -4.410 -13.529 1.00 90.06 126 PRO A CA 1
ATOM 915 C C . PRO A 1 126 ? -11.365 -5.927 -13.362 1.00 90.06 126 PRO A C 1
ATOM 917 O O . PRO A 1 126 ? -12.241 -6.506 -13.988 1.00 90.06 126 PRO A O 1
ATOM 920 N N . SER A 1 127 ? -10.527 -6.565 -12.537 1.00 87.19 127 SER A N 1
ATOM 921 C CA . SER A 1 127 ? -10.615 -7.985 -12.180 1.00 87.19 127 SER A CA 1
ATOM 922 C C . SER A 1 127 ? -10.074 -8.190 -10.755 1.00 87.19 127 SER A C 1
ATOM 924 O O . SER A 1 127 ? -9.073 -7.538 -10.418 1.00 87.19 127 SER A O 1
ATOM 926 N N . PRO A 1 128 ? -10.676 -9.080 -9.937 1.00 86.38 128 PRO A N 1
ATOM 927 C CA . PRO A 1 128 ? -10.198 -9.428 -8.593 1.00 86.38 128 PRO A CA 1
ATOM 928 C C . PRO A 1 128 ? -8.740 -9.888 -8.542 1.00 86.38 128 PRO A C 1
ATOM 930 O O . PRO A 1 128 ? -8.042 -9.625 -7.566 1.00 86.38 128 PRO A O 1
ATOM 933 N N . GLU A 1 129 ? -8.245 -10.526 -9.604 1.00 85.81 129 GLU A N 1
ATOM 934 C CA . GLU A 1 129 ? -6.870 -11.039 -9.674 1.00 85.81 129 GLU A CA 1
ATOM 935 C C . GLU A 1 129 ? -5.819 -9.926 -9.511 1.00 85.81 129 GLU A C 1
ATOM 937 O O . GLU A 1 129 ? -4.741 -10.142 -8.958 1.00 85.81 129 GLU A O 1
ATOM 942 N N . ASN A 1 130 ? -6.156 -8.693 -9.910 1.00 86.06 130 ASN A N 1
ATOM 943 C CA . ASN A 1 130 ? -5.269 -7.534 -9.784 1.00 86.06 130 ASN A CA 1
ATOM 944 C C . ASN A 1 130 ? -5.111 -7.037 -8.337 1.00 86.06 130 ASN A C 1
ATOM 946 O O . ASN A 1 130 ? -4.266 -6.176 -8.075 1.00 86.06 130 ASN A O 1
ATOM 950 N N . LEU A 1 131 ? -5.920 -7.543 -7.402 1.00 91.00 131 LEU A N 1
ATOM 951 C CA . LEU A 1 131 ? -5.927 -7.104 -6.008 1.00 91.00 131 LEU A CA 1
ATOM 952 C C . LEU A 1 131 ? -5.057 -7.948 -5.086 1.00 91.00 131 LEU A C 1
ATOM 954 O O . LEU A 1 131 ? -4.892 -7.564 -3.929 1.00 91.00 131 LEU A O 1
ATOM 958 N N . GLY A 1 132 ? -4.436 -9.022 -5.585 1.00 92.31 132 GLY A N 1
ATOM 959 C CA . GLY A 1 132 ? -3.576 -9.888 -4.774 1.00 92.31 132 GLY A CA 1
ATOM 960 C C . GLY A 1 132 ? -2.538 -9.099 -3.968 1.00 92.31 132 GLY A C 1
ATOM 961 O O . GLY A 1 132 ? -2.462 -9.245 -2.754 1.00 92.31 132 GLY A O 1
ATOM 962 N N . THR A 1 133 ? -1.822 -8.167 -4.608 1.00 94.00 133 THR A N 1
ATOM 963 C CA . THR A 1 133 ? -0.824 -7.326 -3.922 1.00 94.00 133 THR A CA 1
ATOM 964 C C . THR A 1 133 ? -1.442 -6.319 -2.950 1.00 94.00 133 THR A C 1
ATOM 966 O O . THR A 1 133 ? -0.826 -6.011 -1.936 1.00 94.00 133 THR A O 1
ATOM 969 N N . VAL A 1 134 ? -2.632 -5.774 -3.233 1.00 95.88 134 VAL A N 1
ATOM 970 C CA . VAL A 1 134 ? -3.291 -4.843 -2.296 1.00 95.88 134 VAL A CA 1
ATOM 971 C C . VAL A 1 134 ? -3.644 -5.593 -1.018 1.00 95.88 134 VAL A C 1
ATOM 973 O O . VAL A 1 134 ? -3.246 -5.170 0.063 1.00 95.88 134 VAL A O 1
ATOM 976 N N . PHE A 1 135 ? -4.312 -6.740 -1.147 1.00 95.81 135 PHE A N 1
ATOM 977 C CA . PHE A 1 135 ? -4.688 -7.567 -0.008 1.00 95.81 135 PHE A CA 1
ATOM 978 C C . PHE A 1 135 ? -3.479 -8.128 0.742 1.00 95.81 135 PHE A C 1
ATOM 980 O O . PHE A 1 135 ? -3.458 -8.055 1.963 1.00 95.81 135 PHE A O 1
ATOM 987 N N . GLU A 1 136 ? -2.433 -8.587 0.050 1.00 95.50 136 GLU A N 1
ATOM 988 C CA . GLU A 1 136 ? -1.185 -9.023 0.693 1.00 95.50 136 GLU A CA 1
ATOM 989 C C . GLU A 1 136 ? -0.602 -7.927 1.602 1.00 95.50 136 GLU A C 1
ATOM 991 O O . GLU A 1 136 ? -0.167 -8.203 2.718 1.00 95.50 136 GLU A O 1
ATOM 996 N N . PHE A 1 137 ? -0.611 -6.669 1.152 1.00 96.88 137 PHE A N 1
ATOM 997 C CA . PHE A 1 137 ? -0.101 -5.555 1.951 1.00 96.88 137 PHE A CA 1
ATOM 998 C C . PHE A 1 137 ? -1.077 -5.072 3.030 1.00 96.88 137 PHE A C 1
ATOM 1000 O O . PHE A 1 137 ? -0.612 -4.527 4.029 1.00 96.88 137 PHE A O 1
ATOM 1007 N N . ILE A 1 138 ? -2.384 -5.323 2.893 1.00 97.25 138 ILE A N 1
ATOM 1008 C CA . ILE A 1 138 ? -3.330 -5.175 4.010 1.00 97.25 138 ILE A CA 1
ATOM 1009 C C . ILE A 1 138 ? -2.954 -6.152 5.127 1.00 97.25 138 ILE A C 1
ATOM 1011 O O . ILE A 1 138 ? -2.825 -5.730 6.272 1.00 97.25 138 ILE A O 1
ATOM 1015 N N . LEU A 1 139 ? -2.703 -7.424 4.794 1.00 96.31 139 LEU A N 1
ATOM 1016 C CA . LEU A 1 139 ? -2.317 -8.448 5.774 1.00 96.31 139 LEU A CA 1
ATOM 1017 C C . LEU A 1 139 ? -0.982 -8.120 6.444 1.00 96.31 139 LEU A C 1
ATOM 1019 O O . LEU A 1 139 ? -0.899 -8.139 7.663 1.00 96.31 139 LEU A O 1
ATOM 1023 N N . LYS A 1 140 ? 0.031 -7.686 5.683 1.00 96.75 140 LYS A N 1
ATOM 1024 C CA . LYS A 1 140 ? 1.296 -7.211 6.280 1.00 96.75 140 LYS A CA 1
ATOM 1025 C C . LYS A 1 140 ? 1.101 -6.008 7.203 1.00 96.75 140 LYS A C 1
ATOM 1027 O O . LYS A 1 140 ? 1.811 -5.875 8.196 1.00 96.75 140 LYS A O 1
ATOM 1032 N N . GLY A 1 141 ? 0.166 -5.118 6.871 1.00 96.94 141 GLY A N 1
ATOM 1033 C CA . GLY A 1 141 ? -0.219 -4.014 7.747 1.00 96.94 141 GLY A CA 1
ATOM 1034 C C . GLY A 1 141 ? -0.888 -4.509 9.030 1.00 96.94 141 GLY A C 1
ATOM 1035 O O . GLY A 1 141 ? -0.562 -4.028 10.109 1.00 96.94 141 GLY A O 1
ATOM 1036 N N . PHE A 1 142 ? -1.772 -5.503 8.932 1.00 96.19 142 PHE A N 1
ATOM 1037 C CA . PHE A 1 142 ? -2.396 -6.164 10.080 1.00 96.19 142 PHE A CA 1
ATOM 1038 C C . PHE A 1 142 ? -1.370 -6.866 10.971 1.00 96.19 142 PHE A C 1
ATOM 1040 O O . PHE A 1 142 ? -1.407 -6.666 12.183 1.00 96.19 142 PHE A O 1
ATOM 1047 N N . ASP A 1 143 ? -0.405 -7.580 10.391 1.00 95.94 143 ASP A N 1
ATOM 1048 C CA . ASP A 1 143 ? 0.697 -8.203 11.130 1.00 95.94 143 ASP A CA 1
ATOM 1049 C C . ASP A 1 143 ? 1.505 -7.150 11.906 1.00 95.94 143 ASP A C 1
ATOM 1051 O O . ASP A 1 143 ? 1.796 -7.324 13.089 1.00 95.94 143 ASP A O 1
ATOM 1055 N N . ALA A 1 144 ? 1.810 -6.010 11.275 1.00 95.69 144 ALA A N 1
ATOM 1056 C CA . ALA A 1 144 ? 2.523 -4.903 11.917 1.00 95.69 144 ALA A CA 1
ATOM 1057 C C . ALA A 1 144 ? 1.705 -4.198 13.017 1.00 95.69 144 ALA A C 1
ATOM 1059 O O . ALA A 1 144 ? 2.270 -3.621 13.949 1.00 95.69 144 ALA A O 1
ATOM 1060 N N . LEU A 1 145 ? 0.375 -4.252 12.928 1.00 94.31 145 LEU A N 1
ATOM 1061 C CA . LEU A 1 145 ? -0.551 -3.797 13.968 1.00 94.31 145 LEU A CA 1
ATOM 1062 C C . LEU A 1 145 ? -0.804 -4.866 15.048 1.00 94.31 145 LEU A C 1
ATOM 1064 O O . LEU A 1 145 ? -1.571 -4.615 15.980 1.00 94.31 145 LEU A O 1
ATOM 1068 N N . GLY A 1 146 ? -0.180 -6.044 14.939 1.00 93.25 146 GLY A N 1
ATOM 1069 C CA . GLY A 1 146 ? -0.340 -7.152 15.880 1.00 93.25 146 GLY A CA 1
ATOM 1070 C C . GLY A 1 146 ? -1.710 -7.828 15.806 1.00 93.25 146 GLY A C 1
ATOM 1071 O O . GLY A 1 146 ? -2.200 -8.314 16.825 1.00 93.25 146 GLY A O 1
ATOM 1072 N N . MET A 1 147 ? -2.354 -7.815 14.636 1.00 93.06 147 MET A N 1
ATOM 1073 C CA . MET A 1 147 ? -3.656 -8.444 14.426 1.00 93.06 147 MET A CA 1
ATOM 1074 C C . MET A 1 147 ? -3.517 -9.917 14.027 1.00 93.06 147 MET A C 1
ATOM 1076 O O . MET A 1 147 ? -2.765 -10.245 13.115 1.00 93.06 147 MET A O 1
ATOM 1080 N N . SER A 1 148 ? -4.303 -10.794 14.653 1.00 91.56 148 SER A N 1
ATOM 1081 C CA . SER A 1 148 ? -4.268 -12.244 14.401 1.00 91.56 148 SER A CA 1
ATOM 1082 C C . SER A 1 148 ? -5.419 -12.725 13.512 1.00 91.56 148 SER A C 1
ATOM 1084 O O . SER A 1 148 ? -6.592 -12.423 13.773 1.00 91.56 148 SER A O 1
ATOM 1086 N N . GLU A 1 149 ? -5.095 -13.544 12.507 1.00 92.31 149 GLU A N 1
ATOM 1087 C CA . GLU A 1 149 ? -6.080 -14.240 11.667 1.00 92.31 149 GLU A CA 1
ATOM 1088 C C . GLU A 1 149 ? -6.944 -15.193 12.512 1.00 92.31 149 GLU A C 1
ATOM 1090 O O . GLU A 1 149 ? -6.491 -15.757 13.509 1.00 92.31 149 GLU A O 1
ATOM 1095 N N . HIS A 1 150 ? -8.217 -15.341 12.144 1.00 89.06 150 HIS A N 1
ATOM 1096 C CA . HIS A 1 150 ? -9.248 -16.145 12.817 1.00 89.06 150 HIS A CA 1
ATOM 1097 C C . HIS A 1 150 ? -9.608 -15.724 14.250 1.00 89.06 150 HIS A C 1
ATOM 1099 O O . HIS A 1 150 ? -10.572 -16.245 14.810 1.00 89.06 150 HIS A O 1
ATOM 1105 N N . GLN A 1 151 ? -8.888 -14.768 14.837 1.00 88.88 151 GLN A N 1
ATOM 1106 C CA . GLN A 1 151 ? -9.246 -14.158 16.115 1.00 88.88 151 GLN A CA 1
ATOM 1107 C C . GLN A 1 151 ? -9.819 -12.754 15.926 1.00 88.88 151 GLN A C 1
ATOM 1109 O O . GLN A 1 151 ? -10.825 -12.413 16.542 1.00 88.88 151 GLN A O 1
ATOM 1114 N N . GLN A 1 152 ? -9.181 -11.940 15.082 1.00 91.38 152 GLN A N 1
ATOM 1115 C CA . GLN A 1 152 ? -9.557 -10.540 14.867 1.00 91.38 152 GLN A CA 1
ATOM 1116 C C . GLN A 1 152 ? -9.990 -10.251 13.434 1.00 91.38 152 GLN A C 1
ATOM 1118 O O . GLN A 1 152 ? -10.694 -9.267 13.215 1.00 91.38 152 GLN A O 1
ATOM 1123 N N . TYR A 1 153 ? -9.609 -11.087 12.470 1.00 95.38 153 TYR A N 1
ATOM 1124 C CA . TYR A 1 153 ? -10.072 -10.970 11.093 1.00 95.38 153 TYR A CA 1
ATOM 1125 C C . TYR A 1 153 ? -10.215 -12.332 10.412 1.00 95.38 153 TYR A C 1
ATOM 1127 O O . TYR A 1 153 ? -9.639 -13.326 10.846 1.00 95.38 153 TYR A O 1
ATOM 1135 N N . GLU A 1 154 ? -10.988 -12.367 9.333 1.00 95.38 154 GLU A N 1
ATOM 1136 C CA . GLU A 1 154 ? -11.218 -13.544 8.501 1.00 95.38 154 GLU A CA 1
ATOM 1137 C C . GLU A 1 154 ? -11.140 -13.171 7.020 1.00 95.38 154 GLU A C 1
ATOM 1139 O O . GLU A 1 154 ? -11.581 -12.096 6.598 1.00 95.38 154 GLU A O 1
ATOM 1144 N N . LEU A 1 155 ? -10.591 -14.090 6.233 1.00 94.75 155 LEU A N 1
ATOM 1145 C CA . LEU A 1 155 ? -10.407 -13.965 4.798 1.00 94.75 155 LEU A CA 1
ATOM 1146 C C . LEU A 1 155 ? -11.510 -14.712 4.048 1.00 94.75 155 LEU A C 1
ATOM 1148 O O . LEU A 1 155 ? -11.766 -15.885 4.304 1.00 94.75 155 LEU A O 1
ATOM 1152 N N . VAL A 1 156 ? -12.137 -14.045 3.082 1.00 93.44 156 VAL A N 1
ATOM 1153 C CA . VAL A 1 156 ? -13.171 -14.625 2.220 1.00 93.44 156 VAL A CA 1
ATOM 1154 C C . VAL A 1 156 ? -12.671 -14.637 0.781 1.00 93.44 156 VAL A C 1
ATOM 1156 O O . VAL A 1 156 ? -12.385 -13.593 0.185 1.00 93.44 156 VAL A O 1
ATOM 1159 N N . GLN A 1 157 ? -12.569 -15.840 0.226 1.00 91.12 157 GLN A N 1
ATOM 1160 C CA . GLN A 1 157 ? -12.165 -16.085 -1.157 1.00 91.12 157 GLN A CA 1
ATOM 1161 C C . GLN A 1 157 ? -13.384 -16.144 -2.082 1.00 91.12 157 GLN A C 1
ATOM 1163 O O . GLN A 1 157 ? -14.499 -16.418 -1.640 1.00 91.12 157 GLN A O 1
ATOM 1168 N N . ALA A 1 158 ? -13.167 -15.884 -3.369 1.00 87.31 158 ALA A N 1
ATOM 1169 C CA . ALA A 1 158 ? -14.191 -16.052 -4.390 1.00 87.31 158 ALA A CA 1
ATOM 1170 C C . ALA A 1 158 ? -14.646 -17.519 -4.482 1.00 87.31 158 ALA A C 1
ATOM 1172 O O . ALA A 1 158 ? -13.815 -18.428 -4.523 1.00 87.31 158 ALA A O 1
ATOM 1173 N N . GLU A 1 159 ? -15.961 -17.734 -4.561 1.00 84.94 159 GLU A N 1
ATOM 1174 C CA . GLU A 1 159 ? -16.552 -19.056 -4.819 1.00 84.94 159 GLU A CA 1
ATOM 1175 C C . GLU A 1 159 ? -16.475 -19.446 -6.302 1.00 84.94 159 GLU A C 1
ATOM 1177 O O . GLU A 1 159 ? -16.471 -20.631 -6.633 1.00 84.94 159 GLU A O 1
ATOM 1182 N N . ASP A 1 160 ? -16.394 -18.450 -7.188 1.00 84.06 160 ASP A N 1
ATOM 1183 C CA . ASP A 1 160 ? -16.334 -18.646 -8.633 1.00 84.06 160 ASP A CA 1
ATOM 1184 C C . ASP A 1 160 ? -15.007 -19.318 -9.051 1.00 84.06 160 ASP A C 1
ATOM 1186 O O . ASP A 1 160 ? -13.929 -18.764 -8.786 1.00 84.06 160 ASP A O 1
ATOM 1190 N N . PRO A 1 161 ? -15.050 -20.488 -9.721 1.00 79.25 161 PRO A N 1
ATOM 1191 C CA . PRO A 1 161 ? -13.863 -21.151 -10.251 1.00 79.25 161 PRO A CA 1
ATOM 1192 C C . PRO A 1 161 ? -13.044 -20.290 -11.221 1.00 79.25 161 PRO A C 1
ATOM 1194 O O . PRO A 1 161 ? -11.825 -20.452 -11.271 1.00 79.25 161 PRO A O 1
ATOM 1197 N N . GLU A 1 162 ? -13.677 -19.374 -11.963 1.00 81.06 162 GLU A N 1
ATOM 1198 C CA . GLU A 1 162 ? -12.997 -18.492 -12.924 1.00 81.06 162 GLU A CA 1
ATOM 1199 C C . GLU A 1 162 ? -12.088 -17.466 -12.237 1.00 81.06 162 GLU A C 1
ATOM 1201 O O . GLU A 1 162 ? -11.129 -16.981 -12.832 1.00 81.06 162 GLU A O 1
ATOM 1206 N N . LEU A 1 163 ? -12.352 -17.171 -10.962 1.00 75.69 163 LEU A N 1
ATOM 1207 C CA . LEU A 1 163 ? -11.593 -16.213 -10.162 1.00 75.69 163 LEU A CA 1
ATOM 1208 C C . LEU A 1 163 ? -10.438 -16.855 -9.386 1.00 75.69 163 LEU A C 1
ATOM 1210 O O . LEU A 1 163 ? -9.844 -16.196 -8.534 1.00 75.69 163 LEU A O 1
ATOM 1214 N N . HIS A 1 164 ? -10.120 -18.131 -9.634 1.00 80.75 164 HIS A N 1
ATOM 1215 C CA . HIS A 1 164 ? -8.959 -18.830 -9.064 1.00 80.75 164 HIS A CA 1
ATOM 1216 C C . HIS A 1 164 ? -8.824 -18.707 -7.531 1.00 80.75 164 HIS A C 1
ATOM 1218 O O . HIS A 1 164 ? -7.712 -18.657 -7.003 1.00 80.75 164 HIS A O 1
ATOM 1224 N N . LYS A 1 165 ? -9.949 -18.661 -6.800 1.00 82.00 165 LYS A N 1
ATOM 1225 C CA . LYS A 1 165 ? -9.995 -18.421 -5.341 1.00 82.00 165 LYS A CA 1
ATOM 1226 C C . LYS A 1 165 ? -9.335 -17.105 -4.902 1.00 82.00 165 LYS A C 1
ATOM 1228 O O . LYS A 1 165 ? -8.778 -17.018 -3.805 1.00 82.00 165 LYS A O 1
ATOM 1233 N N . ALA A 1 166 ? -9.392 -16.073 -5.742 1.00 86.31 166 ALA A N 1
ATOM 1234 C CA . ALA A 1 166 ? -8.909 -14.742 -5.402 1.00 86.31 166 ALA A CA 1
ATOM 1235 C C . ALA A 1 166 ? -9.533 -14.253 -4.087 1.00 86.31 166 ALA A C 1
ATOM 1237 O O . ALA A 1 166 ? -10.710 -14.497 -3.807 1.00 86.31 166 ALA A O 1
ATOM 1238 N N . LEU A 1 167 ? -8.742 -13.551 -3.277 1.00 90.19 167 LEU A N 1
ATOM 1239 C CA . LEU A 1 167 ? -9.240 -12.928 -2.058 1.00 90.19 167 LEU A CA 1
ATOM 1240 C C . LEU A 1 167 ? -10.152 -11.758 -2.439 1.00 90.19 167 LEU A C 1
ATOM 1242 O O . LEU A 1 167 ? -9.710 -10.820 -3.100 1.00 90.19 167 LEU A O 1
ATOM 1246 N N . VAL A 1 168 ? -11.422 -11.823 -2.039 1.00 92.38 168 VAL A N 1
ATOM 1247 C CA . VAL A 1 168 ? -12.431 -10.816 -2.410 1.00 92.38 168 VAL A CA 1
ATOM 1248 C C . VAL A 1 168 ? -12.868 -9.966 -1.233 1.00 92.38 168 VAL A C 1
ATOM 1250 O O . VAL A 1 168 ? -13.325 -8.842 -1.434 1.00 92.38 168 VAL A O 1
ATOM 1253 N N . ARG A 1 169 ? -12.747 -10.471 -0.004 1.00 94.69 169 ARG A N 1
ATOM 1254 C CA . ARG A 1 169 ? -13.180 -9.743 1.186 1.00 94.69 169 ARG A CA 1
ATOM 1255 C C . ARG A 1 169 ? -12.357 -10.125 2.409 1.00 94.69 169 ARG A C 1
ATOM 1257 O O . ARG A 1 169 ? -11.976 -11.278 2.582 1.00 94.69 169 ARG A O 1
ATOM 1264 N N . VAL A 1 170 ? -12.139 -9.142 3.273 1.00 96.38 170 VAL A N 1
ATOM 1265 C CA . VAL A 1 170 ? -11.573 -9.303 4.611 1.00 96.38 170 VAL A CA 1
ATOM 1266 C C . VAL A 1 170 ? -12.569 -8.738 5.614 1.00 96.38 170 VAL A C 1
ATOM 1268 O O . VAL A 1 170 ? -12.936 -7.565 5.530 1.00 96.38 170 VAL A O 1
ATOM 1271 N N . ASN A 1 171 ? -13.026 -9.574 6.542 1.00 95.94 171 ASN A N 1
ATOM 1272 C CA . ASN A 1 171 ? -13.876 -9.152 7.652 1.00 95.94 171 ASN A CA 1
ATOM 1273 C C . ASN A 1 171 ? -13.006 -8.952 8.889 1.00 95.94 171 ASN A C 1
ATOM 1275 O O . ASN A 1 171 ? -12.186 -9.810 9.192 1.00 95.94 171 ASN A O 1
ATOM 1279 N N . VAL A 1 172 ? -13.203 -7.861 9.620 1.00 95.81 172 VAL A N 1
ATOM 1280 C CA . VAL A 1 172 ? -12.484 -7.563 10.863 1.00 95.81 172 VAL A CA 1
ATOM 1281 C C . VAL A 1 172 ? -13.504 -7.401 11.991 1.00 95.81 172 VAL A C 1
ATOM 1283 O O . VAL A 1 172 ? -14.536 -6.746 11.827 1.00 95.81 172 VAL A O 1
ATOM 1286 N N . PHE A 1 173 ? -13.226 -8.029 13.133 1.00 90.81 173 PHE A N 1
ATOM 1287 C CA . PHE A 1 173 ? -14.154 -8.210 14.253 1.00 90.81 173 PHE A CA 1
ATOM 1288 C C . PHE A 1 173 ? -13.560 -7.729 15.583 1.00 90.81 173 PHE A C 1
ATOM 1290 O O . PHE A 1 173 ? -13.659 -8.417 16.597 1.00 90.81 173 PHE A O 1
ATOM 1297 N N . ARG A 1 174 ? -12.887 -6.575 15.586 1.00 80.69 174 ARG A N 1
ATOM 1298 C CA . ARG A 1 174 ? -12.143 -6.107 16.764 1.00 80.69 174 ARG A CA 1
ATOM 1299 C C . ARG A 1 174 ? -13.024 -5.311 17.727 1.00 80.69 174 ARG A C 1
ATOM 1301 O O . ARG A 1 174 ? -13.434 -5.823 18.761 1.00 80.69 174 ARG A O 1
ATOM 1308 N N . ASP A 1 175 ? -13.330 -4.074 17.352 1.00 83.44 175 ASP A N 1
ATOM 1309 C CA . ASP A 1 175 ? -14.131 -3.146 18.157 1.00 83.44 175 ASP A CA 1
ATOM 1310 C C . ASP A 1 175 ? -15.572 -3.066 17.628 1.00 83.44 175 ASP A C 1
ATOM 1312 O O . ASP A 1 175 ? -16.545 -3.017 18.377 1.00 83.44 175 ASP A O 1
ATOM 1316 N N . HIS A 1 176 ? -15.707 -3.099 16.304 1.00 91.31 176 HIS A N 1
ATOM 1317 C CA . HIS A 1 176 ? -16.964 -3.175 15.572 1.00 91.31 176 HIS A CA 1
ATOM 1318 C C . HIS A 1 176 ? -16.737 -3.976 14.286 1.00 91.31 176 HIS A C 1
ATOM 1320 O O . HIS A 1 176 ? -15.608 -4.343 13.955 1.00 91.31 176 HIS A O 1
ATOM 1326 N N . ARG A 1 177 ? -17.819 -4.279 13.565 1.00 91.50 177 ARG A N 1
ATOM 1327 C CA . ARG A 1 177 ? -17.723 -4.998 12.297 1.00 91.50 177 ARG A CA 1
ATOM 1328 C C . ARG A 1 177 ? -17.163 -4.066 11.228 1.00 91.50 177 ARG A C 1
ATOM 1330 O O . ARG A 1 177 ? -17.831 -3.110 10.848 1.00 91.50 177 ARG A O 1
ATOM 1337 N N . GLN A 1 178 ? -15.988 -4.400 10.713 1.00 96.00 178 GLN A N 1
ATOM 1338 C CA . GLN A 1 178 ? -15.366 -3.704 9.591 1.00 96.00 178 GLN A CA 1
ATOM 1339 C C . GLN A 1 178 ? -15.174 -4.686 8.438 1.00 96.00 178 GLN A C 1
ATOM 1341 O O . GLN A 1 178 ? -15.001 -5.888 8.644 1.00 96.00 178 GLN A O 1
ATOM 1346 N N . THR A 1 179 ? -15.249 -4.189 7.211 1.00 96.00 179 THR A N 1
ATOM 1347 C CA . THR A 1 179 ? -15.158 -4.994 5.998 1.00 96.00 179 THR A CA 1
ATOM 1348 C C . THR A 1 179 ? -14.342 -4.248 4.954 1.00 96.00 179 THR A C 1
ATOM 1350 O O . THR A 1 179 ? -14.678 -3.124 4.581 1.00 96.00 179 THR A O 1
ATOM 1353 N N . VAL A 1 180 ? -13.306 -4.908 4.438 1.00 96.75 180 VAL A N 1
ATOM 1354 C CA . VAL A 1 180 ? -12.652 -4.524 3.185 1.00 96.75 180 VAL A CA 1
ATOM 1355 C C . VAL A 1 180 ? -13.158 -5.463 2.105 1.00 96.75 180 VAL A C 1
ATOM 1357 O O . VAL A 1 180 ? -12.996 -6.674 2.243 1.00 96.75 180 VAL A O 1
ATOM 1360 N N . GLN A 1 181 ? -13.774 -4.955 1.041 1.00 94.94 181 GLN A N 1
ATOM 1361 C CA . GLN A 1 181 ? -14.298 -5.816 -0.023 1.00 94.94 181 GLN A CA 1
ATOM 1362 C C . GLN A 1 181 ? -14.025 -5.290 -1.422 1.00 94.94 181 GLN A C 1
ATOM 1364 O O . GLN A 1 181 ? -14.067 -4.088 -1.679 1.00 94.94 181 GLN A O 1
ATOM 1369 N N . TYR A 1 182 ? -13.800 -6.227 -2.333 1.00 94.75 182 TYR A N 1
ATOM 1370 C CA . TYR A 1 182 ? -13.796 -5.965 -3.755 1.00 94.75 182 TYR A CA 1
ATOM 1371 C C . TYR A 1 182 ? -15.203 -5.620 -4.249 1.00 94.75 182 TYR A C 1
ATOM 1373 O O . TYR A 1 182 ? -16.162 -6.330 -3.937 1.00 94.75 182 TYR A O 1
ATOM 1381 N N . ILE A 1 183 ? -15.309 -4.569 -5.062 1.00 93.50 183 ILE A N 1
ATOM 1382 C CA . ILE A 1 183 ? -16.504 -4.264 -5.853 1.00 93.50 183 ILE A CA 1
ATOM 1383 C C . ILE A 1 183 ? -16.108 -4.034 -7.313 1.00 93.50 183 ILE A C 1
ATOM 1385 O O . ILE A 1 183 ? -15.159 -3.299 -7.619 1.00 93.50 183 ILE A O 1
ATOM 1389 N N . ASN A 1 184 ? -16.864 -4.651 -8.224 1.00 91.31 184 ASN A N 1
ATOM 1390 C CA . ASN A 1 184 ? -16.710 -4.418 -9.652 1.00 91.31 184 ASN A CA 1
ATOM 1391 C C . ASN A 1 184 ? -17.051 -2.948 -9.977 1.00 91.31 184 ASN A C 1
ATOM 1393 O O . ASN A 1 184 ? -18.094 -2.465 -9.538 1.00 91.31 184 ASN A O 1
ATOM 1397 N N . PRO A 1 185 ? -16.228 -2.225 -10.761 1.00 91.88 185 PRO A N 1
ATOM 1398 C CA . PRO A 1 185 ? -16.504 -0.836 -11.137 1.00 91.88 185 PRO A CA 1
ATOM 1399 C C . PRO A 1 185 ? -17.899 -0.595 -11.744 1.00 91.88 185 PRO A C 1
ATOM 1401 O O . PRO A 1 185 ? -18.4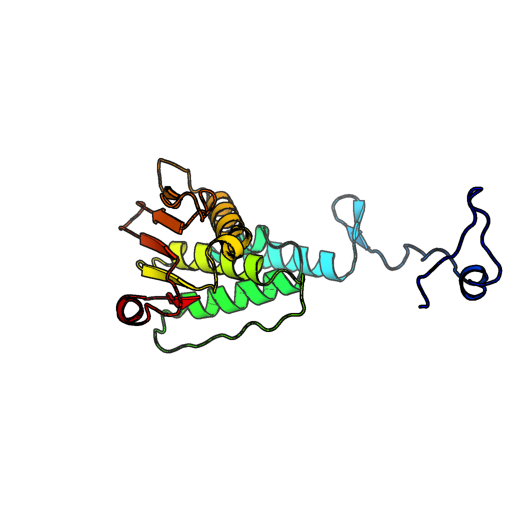29 0.511 -11.647 1.00 91.88 185 PRO A O 1
ATOM 1404 N N . SER A 1 186 ? -18.497 -1.607 -12.381 1.00 92.12 186 SER A N 1
ATOM 1405 C CA . SER A 1 186 ? -19.852 -1.537 -12.939 1.00 92.12 186 SER A CA 1
ATOM 1406 C C . SER A 1 186 ? -20.952 -1.498 -11.873 1.00 92.12 186 SER A C 1
ATOM 1408 O O . SER A 1 186 ? -22.011 -0.920 -12.120 1.00 92.12 186 SER A O 1
ATOM 1410 N N . ASP A 1 187 ? -20.690 -2.015 -10.673 1.00 89.69 187 ASP A N 1
ATOM 1411 C CA . ASP A 1 187 ? -21.645 -2.116 -9.565 1.00 89.69 187 ASP A CA 1
ATOM 1412 C C . ASP A 1 187 ? -21.614 -0.871 -8.660 1.00 89.69 187 ASP A C 1
ATOM 1414 O O . ASP A 1 187 ? -21.642 -0.940 -7.427 1.00 89.69 187 ASP A O 1
ATOM 1418 N N . TRP A 1 188 ? -21.570 0.310 -9.282 1.00 87.56 188 TRP A N 1
ATOM 1419 C CA . TRP A 1 188 ? -21.406 1.601 -8.602 1.00 87.56 188 TRP A CA 1
ATOM 1420 C C . TRP A 1 188 ? -22.504 1.910 -7.572 1.00 87.56 188 TRP A C 1
ATOM 1422 O O . TRP A 1 188 ? -22.299 2.709 -6.661 1.00 87.56 188 TRP A O 1
ATOM 1432 N N . GLN A 1 189 ? -23.670 1.271 -7.690 1.00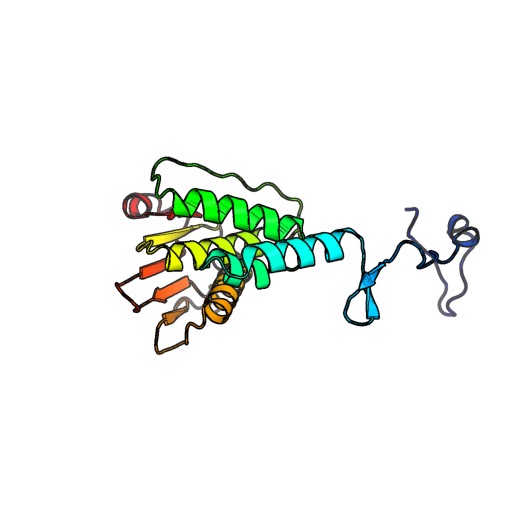 89.44 189 GLN A N 1
ATOM 1433 C CA . GLN A 1 189 ? -24.816 1.471 -6.799 1.00 89.44 189 GLN A CA 1
ATOM 1434 C C . GLN A 1 189 ? -24.500 1.096 -5.348 1.00 89.44 189 GLN A C 1
ATOM 1436 O O . GLN A 1 189 ? -25.051 1.688 -4.424 1.00 89.44 189 GLN A O 1
ATOM 1441 N N . HIS A 1 190 ? -23.590 0.144 -5.134 1.00 85.44 190 HIS A N 1
ATOM 1442 C CA . HIS A 1 190 ? -23.179 -0.259 -3.794 1.00 85.44 190 HIS A CA 1
ATOM 1443 C C . HIS A 1 190 ? -22.215 0.742 -3.147 1.00 85.44 190 HIS A C 1
ATOM 1445 O O . HIS A 1 190 ? -22.115 0.768 -1.924 1.00 85.44 190 HIS A O 1
ATOM 1451 N N . LEU A 1 191 ? -21.568 1.619 -3.928 1.00 86.69 191 LEU A N 1
ATOM 1452 C CA . LEU A 1 191 ? -20.557 2.563 -3.438 1.00 86.69 191 LEU A CA 1
ATOM 1453 C C . LEU A 1 191 ? -21.117 3.625 -2.486 1.00 86.69 191 LEU A C 1
ATOM 1455 O O . LEU A 1 191 ? -20.354 4.203 -1.722 1.00 86.69 191 LEU A O 1
ATOM 1459 N N . SER A 1 192 ? -22.433 3.862 -2.469 1.00 86.00 192 SER A N 1
ATOM 1460 C CA . SER A 1 192 ? -23.044 4.837 -1.554 1.00 86.00 192 SER A CA 1
ATOM 1461 C C . SER A 1 192 ? -22.900 4.464 -0.074 1.00 86.00 192 SER A C 1
ATOM 1463 O O . SER A 1 192 ? -23.123 5.305 0.789 1.00 86.00 192 SER A O 1
ATOM 1465 N N . GLN A 1 193 ? -22.594 3.197 0.224 1.00 86.38 193 GLN A N 1
ATOM 1466 C CA . GLN A 1 193 ? -22.365 2.696 1.582 1.00 86.38 193 GLN A CA 1
ATOM 1467 C C . GLN A 1 193 ? -20.876 2.671 1.966 1.00 86.38 193 GLN A C 1
ATOM 1469 O O . GLN A 1 193 ? -20.549 2.266 3.083 1.00 86.38 193 GLN A O 1
ATOM 1474 N N . ALA A 1 194 ? -19.984 3.063 1.049 1.00 91.50 194 ALA A N 1
ATOM 1475 C CA . ALA A 1 194 ? -18.548 3.105 1.282 1.00 91.50 194 ALA A CA 1
ATOM 1476 C C . ALA A 1 194 ? -18.178 4.335 2.113 1.00 91.50 194 ALA A C 1
ATOM 1478 O O . ALA A 1 194 ? -18.562 5.454 1.782 1.00 91.50 194 ALA A O 1
ATOM 1479 N N . GLU A 1 195 ? -17.374 4.135 3.151 1.00 91.69 195 GLU A N 1
ATOM 1480 C CA . GLU A 1 195 ? -16.719 5.235 3.868 1.00 91.69 195 GLU A CA 1
ATOM 1481 C C . GLU A 1 195 ? -15.375 5.592 3.226 1.00 91.69 195 GLU A C 1
ATOM 1483 O O . GLU A 1 195 ? -14.932 6.736 3.289 1.00 91.69 195 GLU A O 1
ATOM 1488 N N . LEU A 1 196 ? -14.735 4.606 2.592 1.00 92.88 196 LEU A N 1
ATOM 1489 C CA . LEU A 1 196 ? -13.504 4.763 1.833 1.00 92.88 196 LEU A CA 1
ATOM 1490 C C . LEU A 1 196 ? -13.583 3.912 0.564 1.00 92.88 196 LEU A C 1
ATOM 1492 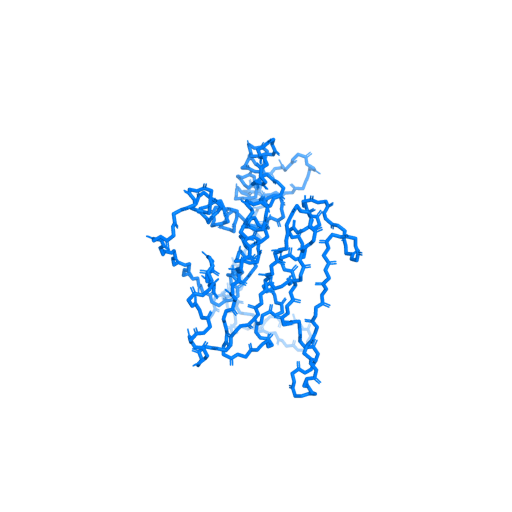O O . LEU A 1 196 ? -13.906 2.724 0.623 1.00 92.88 196 LEU A O 1
ATOM 1496 N N . LEU A 1 197 ? -13.265 4.523 -0.574 1.00 93.88 197 LEU A N 1
ATOM 1497 C CA . LEU A 1 197 ? -13.163 3.859 -1.869 1.00 93.88 197 LEU A CA 1
ATOM 1498 C C . LEU A 1 197 ? -11.724 3.960 -2.373 1.00 93.88 197 LEU A C 1
ATOM 1500 O O . LEU A 1 197 ? -11.161 5.056 -2.398 1.00 93.88 197 LEU A O 1
ATOM 1504 N N . VAL A 1 198 ? -11.155 2.825 -2.778 1.00 92.19 198 VAL A N 1
ATOM 1505 C CA . VAL A 1 198 ? -9.794 2.707 -3.327 1.00 92.19 198 VAL A CA 1
ATOM 1506 C C . VAL A 1 198 ? -9.820 2.132 -4.731 1.00 92.19 198 VAL A C 1
ATOM 1508 O O . VAL A 1 198 ? -10.485 1.089 -4.923 1.00 92.19 198 VAL A O 1
#

InterPro domains:
  IPR007807 TcmA/NAT10, helicase domain [PF05127] (94-198)
  IPR027417 P-loop containing nucleoside triphosphate hydrolase [G3DSA:3.40.50.300] (89-198)
  IPR032672 TmcA/NAT10/Kre33 [PTHR10925] (1-198)

Sequence (198 aa):
CPACLVSDDELNILPLSAHVKELRPVDTHDLVEGDDGAPKTAREVELDELKATVADTQPIGSIVSVARTLDQAKAVMSFVDAISEKSLNQTMALTAGRGRGKSAALGLAIASAIAYGYSNIFVTAPSPENLGTVFEFILKGFDALGMSEHQQYELVQAEDPELHKALVRVNVFRDHRQTVQYINPSDWQHLSQAELLV

Foldseek 3Di:
DLPDFDADPVRDTDCVNVSVVPDDPDDLPQFDQDPVRDGHHPFVVVLVVVLVVCCPPPPLNLLSVPDPTPVLNVLLVVLLVVLLVLDLPDDDDDDDDPPPCPLLSQLSSVLSNVVSPFAAEEEEDQALVVNQNSVVNVVSNCVSVVHDEPPFKDWQFDPDVVNVRRTAKMWGPDPHTHIYGYDYPVVCVVCVPGSHYD

pLDDT: mean 89.68, std 7.68, range [59.38, 97.31]